Protein AF-A0A093J473-F1 (afdb_monomer_lite)

Foldseek 3Di:
DVVVVVVVVCVVPPPDDQFDQQPPLVVDPDPVLNVLSVCVSVVDDDPPDDDPDDDDDDDDDDDDDDDDDPDDDPPDPVVVVVVSVVVVVVSVVSVVVSVVVRPDPPDDDPVNVVVVCVVCVVVVVVVVVVVVVVVVVVVVVVPPPDDDPVVVVVVVVVVVVVVVVVVVVVVVVVVVVVVVVVVVVVVVVVVVVVVVVVVVVVVVVVVVVVVVVVVDDPVVVVVVVVVVVVVVVVVVVVVVVVVVVVVVVVVVVVVVVVVVVVVVVVVVVVVVVVVVVVVVVVVVVVVVVVVVVVVVVVVVVVVVVVVVVVDDDPVVVVVVVVVVVVVVVVVVVVVVVVVVVVVVVVVVVVVVVVVVVVVVVVVVVVVVD

Radius of gyration: 71.09 Å; chains: 1; bounding box: 114×93×242 Å

Organism: Fulmarus glacialis (NCBI:txid30455)

pLDDT: mean 78.31, std 19.74, range [27.62, 98.0]

Structure (mmCIF, N/CA/C/O backbone):
data_AF-A0A093J473-F1
#
_entry.id   AF-A0A093J473-F1
#
loop_
_atom_site.group_PDB
_atom_site.id
_atom_site.type_symbol
_atom_site.label_atom_id
_atom_site.label_alt_id
_atom_site.label_comp_id
_atom_site.label_asym_id
_atom_site.label_entity_id
_atom_site.label_seq_id
_atom_site.pdbx_PDB_ins_code
_atom_site.Cartn_x
_atom_site.Cartn_y
_atom_site.Cartn_z
_atom_site.occupancy
_atom_site.B_iso_or_equiv
_atom_site.auth_seq_id
_atom_site.auth_comp_id
_atom_site.auth_asym_id
_atom_site.auth_atom_id
_atom_site.pdbx_PDB_model_num
ATOM 1 N N . GLN A 1 1 ? -18.281 -53.102 -55.146 1.00 56.59 1 GLN A N 1
ATOM 2 C CA . GLN A 1 1 ? -18.433 -52.000 -54.167 1.00 56.59 1 GLN A CA 1
ATOM 3 C C . GLN A 1 1 ? -17.101 -51.347 -53.788 1.00 56.59 1 GLN A C 1
ATOM 5 O O . GLN A 1 1 ? -17.055 -50.131 -53.828 1.00 56.59 1 GLN A O 1
ATOM 10 N N . ALA A 1 2 ? -16.020 -52.095 -53.518 1.00 56.00 2 ALA A N 1
ATOM 11 C CA . ALA A 1 2 ? -14.719 -51.530 -53.109 1.00 56.00 2 ALA A CA 1
ATOM 12 C C . ALA A 1 2 ? -14.009 -50.626 -54.150 1.00 56.00 2 ALA A C 1
ATOM 14 O O . ALA A 1 2 ? -13.345 -49.664 -53.778 1.00 56.00 2 ALA A O 1
ATOM 15 N N . LEU A 1 3 ? -14.169 -50.899 -55.451 1.00 60.03 3 LEU A N 1
ATOM 16 C CA . LEU A 1 3 ? -13.574 -50.084 -56.525 1.00 60.03 3 LEU A CA 1
ATOM 17 C C . LEU A 1 3 ? -14.179 -48.673 -56.612 1.00 60.03 3 LEU A C 1
ATOM 19 O O . LEU A 1 3 ? -13.447 -47.711 -56.818 1.00 60.03 3 LEU A O 1
ATOM 23 N N . ASN A 1 4 ? -15.488 -48.541 -56.368 1.00 67.88 4 ASN A N 1
ATOM 24 C CA . ASN A 1 4 ? -16.174 -47.246 -56.399 1.00 67.88 4 ASN A CA 1
ATOM 25 C C . ASN A 1 4 ? -15.780 -46.368 -55.203 1.00 67.88 4 ASN A C 1
ATOM 27 O O . ASN A 1 4 ? -15.683 -45.151 -55.333 1.00 67.88 4 ASN A O 1
ATOM 31 N N . SER A 1 5 ? -15.522 -46.968 -54.039 1.00 69.56 5 SER A N 1
ATOM 32 C CA . SER A 1 5 ? -15.032 -46.238 -52.866 1.00 69.56 5 SER A CA 1
ATOM 33 C C . SER A 1 5 ? -13.596 -45.747 -53.053 1.00 69.56 5 SER A C 1
ATOM 35 O O . SER A 1 5 ? -13.281 -44.642 -52.620 1.00 69.56 5 SER A O 1
ATOM 37 N N . PHE A 1 6 ? -12.740 -46.512 -53.740 1.00 74.06 6 PHE A N 1
ATOM 38 C CA . PHE A 1 6 ? -11.376 -46.080 -54.056 1.00 74.06 6 PHE A CA 1
ATOM 39 C C . PHE A 1 6 ? -11.353 -44.907 -55.042 1.00 74.06 6 PHE A C 1
ATOM 41 O O . PHE A 1 6 ? -10.646 -43.931 -54.808 1.00 74.06 6 PHE A O 1
ATOM 48 N N . THR A 1 7 ? -12.176 -44.943 -56.096 1.00 75.56 7 THR A N 1
ATOM 49 C CA . THR A 1 7 ? -12.282 -43.818 -57.039 1.00 75.56 7 THR A CA 1
ATOM 50 C C . THR A 1 7 ? -12.819 -42.558 -56.365 1.00 75.56 7 THR A C 1
ATOM 52 O O . THR A 1 7 ? -12.281 -41.481 -56.592 1.00 75.56 7 THR A O 1
ATOM 55 N N . VAL A 1 8 ? -13.810 -42.682 -55.474 1.00 76.88 8 VAL A N 1
ATOM 56 C CA . VAL A 1 8 ? -14.350 -41.539 -54.714 1.00 76.88 8 VAL A CA 1
ATOM 57 C C . VAL A 1 8 ? -13.302 -40.964 -53.755 1.00 76.88 8 VAL A C 1
ATOM 59 O O . VAL A 1 8 ? -13.131 -39.751 -53.703 1.00 76.88 8 VAL A O 1
ATOM 62 N N . LEU A 1 9 ? -12.539 -41.806 -53.051 1.00 75.06 9 LEU A N 1
ATOM 63 C CA . LEU A 1 9 ? -11.426 -41.348 -52.210 1.00 75.06 9 LEU A CA 1
ATOM 64 C C . LEU A 1 9 ? -10.328 -40.662 -53.032 1.00 75.06 9 LEU A C 1
ATOM 66 O O . LEU A 1 9 ? -9.806 -39.632 -52.613 1.00 75.06 9 LEU A O 1
ATOM 70 N N . GLN A 1 10 ? -10.006 -41.188 -54.214 1.00 75.00 10 GLN A N 1
ATOM 71 C CA . GLN A 1 10 ? -9.017 -40.586 -55.102 1.00 75.00 10 GLN A CA 1
ATOM 72 C C . GLN A 1 10 ? -9.487 -39.237 -55.656 1.00 75.00 10 GLN A C 1
ATOM 74 O O . GLN A 1 10 ? -8.653 -38.363 -55.858 1.00 75.00 10 GLN A O 1
ATOM 79 N N . GLU A 1 11 ? -10.792 -39.040 -55.875 1.00 76.25 11 GLU A N 1
ATOM 80 C CA . GLU A 1 11 ? -11.364 -37.744 -56.262 1.00 76.25 11 GLU A CA 1
ATOM 81 C C . GLU A 1 11 ? -11.367 -36.724 -55.122 1.00 76.25 11 GLU A C 1
ATOM 83 O O . GLU A 1 11 ? -11.015 -35.565 -55.344 1.00 76.25 11 GLU A O 1
ATOM 88 N N . VAL A 1 12 ? -11.708 -37.160 -53.907 1.00 78.44 12 VAL A N 1
ATOM 89 C CA . VAL A 1 12 ? -11.748 -36.310 -52.707 1.00 78.44 12 VAL A CA 1
ATOM 90 C C . VAL A 1 12 ? -10.342 -35.885 -52.268 1.00 78.44 12 VAL A C 1
ATOM 92 O O . VAL A 1 12 ? -10.154 -34.753 -51.830 1.00 78.44 12 VAL A O 1
ATOM 95 N N . TYR A 1 13 ? -9.342 -36.753 -52.442 1.00 74.19 13 TYR A N 1
ATOM 96 C CA . TYR A 1 13 ? -7.945 -36.501 -52.073 1.00 74.19 13 TYR A CA 1
ATOM 97 C C . TYR A 1 13 ? -7.023 -36.287 -53.284 1.00 74.19 13 TYR A C 1
ATOM 99 O O . TYR A 1 13 ? -5.831 -36.601 -53.216 1.00 74.19 13 TYR A O 1
ATOM 107 N N . LYS A 1 14 ? -7.527 -35.732 -54.400 1.00 76.50 14 LYS A N 1
ATOM 108 C CA . LYS A 1 14 ? -6.647 -35.330 -55.514 1.00 76.50 14 LYS A CA 1
ATOM 109 C C . LYS A 1 14 ? -5.620 -34.314 -54.988 1.00 76.50 14 LYS A C 1
ATOM 111 O O . LYS A 1 14 ? -6.032 -33.285 -54.450 1.00 76.50 14 LYS A O 1
ATOM 116 N N . PRO A 1 15 ? -4.303 -34.544 -55.144 1.00 71.06 15 PRO A N 1
ATOM 117 C CA . PRO A 1 15 ? -3.301 -33.556 -54.770 1.00 71.06 15 PRO A CA 1
ATOM 118 C C . PRO A 1 15 ? -3.506 -32.289 -55.605 1.00 71.06 15 PRO A C 1
ATOM 120 O O . PRO A 1 15 ? -3.224 -32.249 -56.802 1.00 71.06 15 PRO A O 1
ATOM 123 N N . GLN A 1 16 ? -4.042 -31.249 -54.970 1.00 63.03 16 GLN A N 1
ATOM 124 C CA . GLN A 1 16 ? -4.230 -29.943 -55.585 1.00 63.03 16 GLN A CA 1
ATOM 125 C C . GLN A 1 16 ? -2.974 -29.112 -55.359 1.00 63.03 16 GLN A C 1
ATOM 127 O O . GLN A 1 16 ? -2.627 -28.750 -54.232 1.00 63.03 16 GLN A O 1
ATOM 132 N N . ARG A 1 17 ? -2.276 -28.800 -56.450 1.00 68.81 17 ARG A N 1
ATOM 133 C CA . ARG A 1 17 ? -1.141 -27.882 -56.418 1.00 68.81 17 ARG A CA 1
ATOM 134 C C . ARG A 1 17 ? -1.670 -26.479 -56.090 1.00 68.81 17 ARG A C 1
ATOM 136 O O . ARG A 1 17 ? -2.275 -25.844 -56.946 1.00 68.81 17 ARG A O 1
ATOM 143 N N . LYS A 1 18 ? -1.454 -26.014 -54.853 1.00 63.00 18 LYS A N 1
ATOM 144 C CA . LYS A 1 18 ? -1.907 -24.688 -54.381 1.00 63.00 18 LYS A CA 1
ATOM 145 C C . LYS A 1 18 ? -1.273 -23.526 -55.150 1.00 63.00 18 LYS A C 1
ATOM 147 O O . LYS A 1 18 ? -1.907 -22.494 -55.316 1.00 63.00 18 LYS A O 1
ATOM 152 N N . TYR A 1 19 ? -0.045 -23.718 -55.627 1.00 65.06 19 TYR A N 1
ATOM 153 C CA . TYR A 1 19 ? 0.748 -22.694 -56.301 1.00 65.06 19 TYR A CA 1
ATOM 154 C C . TYR A 1 19 ? 1.128 -23.177 -57.691 1.00 65.06 19 TYR A C 1
ATOM 156 O O . TYR A 1 19 ? 1.839 -24.175 -57.841 1.00 65.06 19 TYR A O 1
ATOM 164 N N . LYS A 1 20 ? 0.579 -22.524 -58.712 1.00 66.62 20 LYS A N 1
ATOM 165 C CA . LYS A 1 20 ? 0.850 -22.834 -60.110 1.00 66.62 20 LYS A CA 1
ATOM 166 C C . LYS A 1 20 ? 1.454 -21.600 -60.757 1.00 66.62 20 LYS A C 1
ATOM 168 O O . LYS A 1 20 ? 0.803 -20.558 -60.788 1.00 66.62 20 LYS A O 1
ATOM 173 N N . ARG A 1 21 ? 2.641 -21.764 -61.343 1.00 63.47 21 ARG A N 1
ATOM 174 C CA . ARG A 1 21 ? 3.270 -20.744 -62.179 1.00 63.47 21 ARG A CA 1
ATOM 175 C C . ARG A 1 21 ? 2.278 -20.250 -63.233 1.00 63.47 21 ARG A C 1
ATOM 177 O O . ARG A 1 21 ? 1.651 -21.051 -63.937 1.00 63.47 21 ARG A O 1
ATOM 184 N N . GLN A 1 22 ? 2.109 -18.936 -63.302 1.00 64.31 22 GLN A N 1
ATOM 185 C CA . GLN A 1 22 ? 1.210 -18.299 -64.257 1.00 64.31 22 GLN A CA 1
ATOM 186 C C . GLN A 1 22 ? 1.715 -18.584 -65.682 1.00 64.31 22 GLN A C 1
ATOM 188 O O . GLN A 1 22 ? 2.917 -18.492 -65.947 1.00 64.31 22 GLN A O 1
ATOM 193 N N . LYS A 1 23 ? 0.814 -18.993 -66.588 1.00 60.16 23 LYS A N 1
ATOM 194 C CA . LYS A 1 23 ? 1.166 -19.221 -68.001 1.00 60.16 23 LYS A CA 1
ATOM 195 C C . LYS A 1 23 ? 1.742 -17.914 -68.574 1.00 60.16 23 LYS A C 1
ATOM 197 O O . LYS A 1 23 ? 1.151 -16.866 -68.341 1.00 60.16 23 LYS A O 1
ATOM 202 N N . GLY A 1 24 ? 2.894 -17.980 -69.248 1.00 61.88 24 GLY A N 1
ATOM 203 C CA . GLY A 1 24 ? 3.608 -16.813 -69.803 1.00 61.88 24 GLY A CA 1
ATOM 204 C C . GLY A 1 24 ? 4.824 -16.333 -68.994 1.00 61.88 24 GLY A C 1
ATOM 205 O O . GLY A 1 24 ? 5.670 -15.623 -69.522 1.00 61.88 24 GLY A O 1
ATOM 206 N N . ALA A 1 25 ? 5.013 -16.785 -67.745 1.00 59.69 25 ALA A N 1
ATOM 207 C CA . ALA A 1 25 ? 6.206 -16.429 -66.956 1.00 59.69 25 ALA A CA 1
ATOM 208 C C . ALA A 1 25 ? 7.530 -16.996 -67.526 1.00 59.69 25 ALA A C 1
ATOM 210 O O . ALA A 1 25 ? 8.613 -16.633 -67.067 1.00 59.69 25 ALA A O 1
ATOM 211 N N . GLU A 1 26 ? 7.450 -17.918 -68.490 1.00 62.72 26 GLU A N 1
ATOM 212 C CA . GLU A 1 26 ? 8.587 -18.500 -69.217 1.00 62.72 26 GLU A CA 1
ATOM 213 C C . GLU A 1 26 ? 9.157 -17.561 -70.287 1.00 62.72 26 GLU A C 1
ATOM 215 O O . GLU A 1 26 ? 10.328 -17.693 -70.630 1.00 62.72 26 GLU A O 1
ATOM 220 N N . GLU A 1 27 ? 8.373 -16.585 -70.753 1.00 64.62 27 GLU A N 1
ATOM 221 C CA . GLU A 1 27 ? 8.746 -15.664 -71.836 1.00 64.62 27 GLU A CA 1
ATOM 222 C C . GLU A 1 27 ? 9.449 -14.390 -71.336 1.00 64.62 27 GLU A C 1
ATOM 224 O O . GLU A 1 27 ? 9.952 -13.596 -72.130 1.00 64.62 27 GLU A O 1
ATOM 229 N N . LEU A 1 28 ? 9.530 -14.192 -70.014 1.00 67.94 28 LEU A N 1
ATOM 230 C CA . LEU A 1 28 ? 10.279 -13.083 -69.423 1.00 67.94 28 LEU A CA 1
ATOM 231 C C . LEU A 1 28 ? 11.776 -13.285 -69.696 1.00 67.94 28 LEU A C 1
ATOM 233 O O . LEU A 1 28 ? 12.355 -14.281 -69.270 1.00 67.94 28 LEU A O 1
ATOM 237 N N . LEU A 1 29 ? 12.412 -12.348 -70.403 1.00 66.06 29 LEU A N 1
ATOM 238 C CA . LEU A 1 29 ? 13.841 -12.428 -70.742 1.00 66.06 29 LEU A CA 1
ATOM 239 C C . LEU A 1 29 ? 14.742 -12.033 -69.561 1.00 66.06 29 LEU A C 1
ATOM 241 O O . LEU A 1 29 ? 15.800 -12.628 -69.367 1.00 66.06 29 LEU A O 1
ATOM 245 N N . ASP A 1 30 ? 14.281 -11.080 -68.755 1.00 77.81 30 ASP A N 1
ATOM 246 C CA . ASP A 1 30 ? 15.023 -10.446 -67.666 1.00 77.81 30 ASP A CA 1
ATOM 247 C C . ASP A 1 30 ? 15.006 -11.273 -66.361 1.00 77.81 30 ASP A C 1
ATOM 249 O O . ASP A 1 30 ? 13.967 -11.817 -65.969 1.00 77.81 30 ASP A O 1
ATOM 253 N N . GLU A 1 31 ? 16.156 -11.394 -65.688 1.00 74.06 31 GLU A N 1
ATOM 254 C CA . GLU A 1 31 ? 16.322 -12.245 -64.497 1.00 74.06 31 GLU A CA 1
ATOM 255 C C . GLU A 1 31 ? 15.592 -11.685 -63.273 1.00 74.06 31 GLU A C 1
ATOM 257 O O . GLU A 1 31 ? 14.909 -12.440 -62.576 1.00 74.06 31 GLU A O 1
ATOM 262 N N . GLU A 1 32 ? 15.641 -10.366 -63.061 1.00 73.50 32 GLU A N 1
ATOM 263 C CA . GLU A 1 32 ? 14.905 -9.691 -61.982 1.00 73.50 32 GLU A CA 1
ATOM 264 C C . GLU A 1 32 ? 13.404 -9.973 -62.105 1.00 73.50 32 GLU A C 1
ATOM 266 O O . GLU A 1 32 ? 12.739 -10.407 -61.161 1.00 73.50 32 GLU A O 1
ATOM 271 N N . SER A 1 33 ? 12.877 -9.833 -63.321 1.00 72.75 33 SER A N 1
ATOM 272 C CA . SER A 1 33 ? 11.467 -10.063 -63.634 1.00 72.75 33 SER A CA 1
ATOM 273 C C . SER A 1 33 ? 11.035 -11.519 -63.383 1.00 72.75 33 SER A C 1
ATOM 275 O O . SER A 1 33 ? 9.924 -11.758 -62.901 1.00 72.75 33 SER A O 1
ATOM 277 N N . LYS A 1 34 ? 11.913 -12.508 -63.630 1.00 74.12 34 LYS A N 1
ATOM 278 C CA . LYS A 1 34 ? 11.661 -13.928 -63.300 1.00 74.12 34 LYS A CA 1
ATOM 279 C C . LYS A 1 34 ? 11.600 -14.163 -61.794 1.00 74.12 34 LYS A C 1
ATOM 281 O O . LYS A 1 34 ? 10.733 -14.911 -61.329 1.00 74.12 34 LYS A O 1
ATOM 286 N N . VAL A 1 35 ? 12.504 -13.542 -61.036 1.00 75.25 35 VAL A N 1
ATOM 287 C CA . VAL A 1 35 ? 12.543 -13.653 -59.572 1.00 75.25 35 VAL A CA 1
ATOM 288 C C . VAL A 1 35 ? 11.285 -13.033 -58.968 1.00 75.25 35 VAL A C 1
ATOM 290 O O . VAL A 1 35 ? 10.600 -13.700 -58.192 1.00 75.25 35 VAL A O 1
ATOM 293 N N . HIS A 1 36 ? 10.902 -11.825 -59.388 1.00 70.56 36 HIS A N 1
ATOM 294 C CA . HIS A 1 36 ? 9.681 -11.171 -58.908 1.00 70.56 36 HIS A CA 1
ATOM 295 C C . HIS A 1 36 ? 8.413 -11.955 -59.266 1.00 70.56 36 HIS A C 1
ATOM 297 O O . HIS A 1 36 ? 7.567 -12.157 -58.394 1.00 70.56 36 HIS A O 1
ATOM 303 N N . ALA A 1 37 ? 8.298 -12.475 -60.494 1.00 72.12 37 ALA A N 1
ATOM 304 C CA . ALA A 1 37 ? 7.181 -13.339 -60.891 1.00 72.12 37 ALA A CA 1
ATOM 305 C C . ALA A 1 37 ? 7.082 -14.606 -60.020 1.00 72.12 37 ALA A C 1
ATOM 307 O O . ALA A 1 37 ? 5.987 -15.039 -59.662 1.00 72.12 37 ALA A O 1
ATOM 308 N N . THR A 1 38 ? 8.228 -15.175 -59.637 1.00 74.00 38 THR A N 1
ATOM 309 C CA . THR A 1 38 ? 8.288 -16.353 -58.763 1.00 74.00 38 THR A CA 1
ATOM 310 C C . THR A 1 38 ? 7.935 -15.998 -57.315 1.00 74.00 38 THR A C 1
ATOM 312 O O . THR A 1 38 ? 7.197 -16.730 -56.668 1.00 74.00 38 THR A O 1
ATOM 315 N N . LEU A 1 39 ? 8.393 -14.861 -56.788 1.00 73.25 39 LEU A N 1
ATOM 316 C CA . LEU A 1 39 ? 8.058 -14.407 -55.429 1.00 73.25 39 LEU A CA 1
ATOM 317 C C . LEU A 1 39 ? 6.569 -14.061 -55.274 1.00 73.25 39 LEU A C 1
ATOM 319 O O . LEU A 1 39 ? 5.961 -14.384 -54.246 1.00 73.25 39 LEU A O 1
ATOM 323 N N . LEU A 1 40 ? 5.973 -13.476 -56.318 1.00 69.56 40 LEU A N 1
ATOM 324 C CA . LEU A 1 40 ? 4.537 -13.209 -56.414 1.00 69.56 40 LEU A CA 1
ATOM 325 C C . LEU A 1 40 ? 3.702 -14.502 -56.327 1.00 69.56 40 LEU A C 1
ATOM 327 O O . LEU A 1 40 ? 2.647 -14.487 -55.693 1.00 69.56 40 LEU A O 1
ATOM 331 N N . GLU A 1 41 ? 4.187 -15.629 -56.869 1.00 69.50 41 GLU A N 1
ATOM 332 C CA . GLU A 1 41 ? 3.528 -16.948 -56.773 1.00 69.50 41 GLU A CA 1
ATOM 333 C C . GLU A 1 41 ? 3.384 -17.420 -55.316 1.00 69.50 41 GLU A C 1
ATOM 335 O O . GLU A 1 41 ? 2.352 -17.978 -54.942 1.00 69.50 41 GLU A O 1
ATOM 340 N N . TYR A 1 42 ? 4.380 -17.148 -54.469 1.00 68.62 42 TYR A N 1
ATOM 341 C CA . TYR A 1 42 ? 4.371 -17.534 -53.053 1.00 68.62 42 TYR A CA 1
ATOM 342 C C . TYR A 1 42 ? 3.687 -16.506 -52.139 1.00 68.62 42 TYR A C 1
ATOM 344 O O . TYR A 1 42 ? 3.735 -16.641 -50.915 1.00 68.62 42 TYR A O 1
ATOM 352 N N . GLY A 1 43 ? 3.060 -15.467 -52.703 1.00 59.97 43 GLY A N 1
ATOM 353 C CA . GLY A 1 43 ? 2.392 -14.411 -51.939 1.00 59.97 43 GLY A CA 1
ATOM 354 C C . GLY A 1 43 ? 3.347 -13.507 -51.152 1.00 59.97 43 GLY A C 1
ATOM 355 O O . GLY A 1 43 ? 2.890 -12.719 -50.322 1.00 59.97 43 GLY A O 1
ATOM 356 N N . ARG A 1 44 ? 4.663 -13.587 -51.400 1.00 55.28 44 ARG A N 1
ATOM 357 C CA . ARG A 1 44 ? 5.642 -12.675 -50.801 1.00 55.28 44 ARG A CA 1
ATOM 358 C C . ARG A 1 44 ? 5.736 -11.419 -51.655 1.00 55.28 44 ARG A C 1
ATOM 360 O O . ARG A 1 44 ? 6.423 -11.392 -52.671 1.00 55.28 44 ARG A O 1
ATOM 367 N N . ARG A 1 45 ? 5.050 -10.365 -51.218 1.00 56.88 45 ARG A N 1
ATOM 368 C CA . ARG A 1 45 ? 5.273 -9.006 -51.719 1.00 56.88 45 ARG A CA 1
ATOM 369 C C . ARG A 1 45 ? 6.428 -8.389 -50.940 1.00 56.88 45 ARG A C 1
ATOM 371 O O . ARG A 1 45 ? 6.309 -8.206 -49.731 1.00 56.88 45 ARG A O 1
ATOM 378 N N . TYR A 1 46 ? 7.522 -8.068 -51.618 1.00 49.38 46 TYR A N 1
ATOM 379 C CA . TYR A 1 46 ? 8.487 -7.113 -51.079 1.00 49.38 46 TYR A CA 1
ATOM 380 C C . TYR A 1 46 ? 7.788 -5.737 -51.036 1.00 49.38 46 TYR A C 1
ATOM 382 O O . TYR A 1 46 ? 7.106 -5.386 -51.996 1.00 49.38 46 TYR A O 1
ATOM 390 N N . GLY A 1 47 ? 7.832 -5.030 -49.901 1.00 54.09 47 GLY A N 1
ATOM 391 C CA . GLY A 1 47 ? 7.267 -3.673 -49.744 1.00 54.09 47 GLY A CA 1
ATOM 392 C C . GLY A 1 47 ? 5.851 -3.545 -49.149 1.00 54.09 47 GLY A C 1
ATOM 393 O O . GLY A 1 47 ? 5.516 -2.504 -48.599 1.00 54.09 47 GLY A O 1
ATOM 394 N N . PHE A 1 48 ? 5.023 -4.596 -49.118 1.00 44.94 48 PHE A N 1
ATOM 395 C CA . PHE A 1 48 ? 3.666 -4.522 -48.535 1.00 44.94 48 PHE A CA 1
ATOM 396 C C . PHE A 1 48 ? 3.612 -5.104 -47.111 1.00 44.94 48 PHE A C 1
ATOM 398 O O . PHE A 1 48 ? 3.004 -6.149 -46.878 1.00 44.94 48 PHE A O 1
ATOM 405 N N . SER A 1 49 ? 4.248 -4.440 -46.142 1.00 41.28 49 SER A N 1
ATOM 406 C CA . SER A 1 49 ? 4.075 -4.776 -44.720 1.00 41.28 49 SER A CA 1
ATOM 407 C C . SER A 1 49 ? 4.091 -3.545 -43.812 1.00 41.28 49 SER A C 1
ATOM 409 O O . SER A 1 49 ? 5.015 -3.333 -43.034 1.00 41.28 49 SER A O 1
ATOM 411 N N . ARG A 1 50 ? 2.990 -2.790 -43.822 1.00 39.09 50 ARG A N 1
ATOM 412 C CA . ARG A 1 50 ? 2.399 -2.299 -42.571 1.00 39.09 50 ARG A CA 1
ATOM 413 C C . ARG A 1 50 ? 0.945 -2.738 -42.535 1.00 39.09 50 ARG A C 1
ATOM 415 O O . ARG A 1 50 ? 0.109 -2.289 -43.313 1.00 39.09 50 ARG A O 1
ATOM 422 N N . GLN A 1 51 ? 0.691 -3.710 -41.670 1.00 35.81 51 GLN A N 1
ATOM 423 C CA . GLN A 1 51 ? -0.634 -4.195 -41.337 1.00 35.81 51 GLN A CA 1
ATOM 424 C C . GLN A 1 51 ? -1.483 -3.038 -40.806 1.00 35.81 51 GLN A C 1
ATOM 426 O O . GLN A 1 51 ? -1.100 -2.344 -39.868 1.00 35.81 51 GLN A O 1
ATOM 431 N N . ALA A 1 52 ? -2.659 -2.872 -41.403 1.00 38.88 52 ALA A N 1
ATOM 432 C CA . ALA A 1 52 ? -3.767 -2.172 -40.787 1.00 38.88 52 ALA A CA 1
ATOM 433 C C . ALA A 1 52 ? -4.208 -2.962 -39.541 1.00 38.88 52 ALA A C 1
ATOM 435 O O . ALA A 1 52 ? -4.774 -4.049 -39.654 1.00 38.88 52 ALA A O 1
ATOM 436 N N . GLY A 1 53 ? -3.927 -2.413 -38.361 1.00 28.12 53 GLY A N 1
ATOM 437 C CA . GLY A 1 53 ? -4.354 -2.916 -37.059 1.00 28.12 53 GLY A CA 1
ATOM 438 C C . GLY A 1 53 ? -4.442 -1.751 -36.072 1.00 28.12 53 GLY A C 1
ATOM 439 O O . GLY A 1 53 ? -3.469 -1.039 -35.867 1.00 28.12 53 GLY A O 1
ATOM 440 N N . LYS A 1 54 ? -5.648 -1.527 -35.544 1.00 31.28 54 LYS A N 1
ATOM 441 C CA . LYS A 1 54 ? -6.062 -0.479 -34.593 1.00 31.28 54 LYS A CA 1
ATOM 442 C C . LYS A 1 54 ? -5.184 -0.431 -33.331 1.00 31.28 54 LYS A C 1
ATOM 444 O O . LYS A 1 54 ? -4.983 -1.500 -32.775 1.00 31.28 54 LYS A O 1
ATOM 449 N N . THR A 1 55 ? -4.822 0.768 -32.845 1.00 27.62 55 THR A N 1
ATOM 450 C CA . THR A 1 55 ? -5.276 1.367 -31.558 1.00 27.62 55 THR A CA 1
ATOM 451 C C . THR A 1 55 ? -4.688 2.771 -31.347 1.00 27.62 55 THR A C 1
ATOM 453 O O . THR A 1 55 ? -3.498 2.968 -31.534 1.00 27.62 55 THR A O 1
ATOM 456 N N . GLU A 1 56 ? -5.589 3.698 -31.012 1.00 28.14 56 GLU A N 1
ATOM 457 C CA . GLU A 1 56 ? -5.570 4.744 -29.970 1.00 28.14 56 GLU A CA 1
ATOM 458 C C . GLU A 1 56 ? -4.326 5.588 -29.612 1.00 28.14 56 GLU A C 1
ATOM 460 O O . GLU A 1 56 ? -3.169 5.250 -29.812 1.00 28.14 56 GLU A O 1
ATOM 465 N N . GLN A 1 57 ? -4.677 6.768 -29.096 1.00 29.66 57 GLN A N 1
ATOM 466 C CA . GLN A 1 57 ? -3.899 7.948 -28.729 1.00 29.66 57 GLN A CA 1
ATOM 467 C C . GLN A 1 57 ? -2.759 7.672 -27.735 1.00 29.66 57 GLN A C 1
ATOM 469 O O . GLN A 1 57 ? -2.925 6.856 -26.836 1.00 29.66 57 GLN A O 1
ATOM 474 N N . ALA A 1 58 ? -1.672 8.449 -27.820 1.00 27.86 58 ALA A N 1
ATOM 475 C CA . ALA A 1 58 ? -1.268 9.420 -26.788 1.00 27.86 58 ALA A CA 1
ATOM 476 C C . ALA A 1 58 ? 0.226 9.796 -26.879 1.00 27.86 58 ALA A C 1
ATOM 478 O O . ALA A 1 58 ? 1.111 8.951 -26.835 1.00 27.86 58 ALA A O 1
ATOM 479 N N . GLU A 1 59 ? 0.426 11.111 -26.943 1.00 28.52 59 GLU A N 1
ATOM 480 C CA . GLU A 1 59 ? 1.383 11.914 -26.176 1.00 28.52 59 GLU A CA 1
ATOM 481 C C . GLU A 1 59 ? 2.906 11.845 -26.389 1.00 28.52 59 GLU A C 1
ATOM 483 O O . GLU A 1 59 ? 3.585 10.821 -26.379 1.00 28.52 59 GLU A O 1
ATOM 488 N N . ASP A 1 60 ? 3.418 13.073 -26.495 1.00 36.69 60 ASP A N 1
ATOM 489 C CA . ASP A 1 60 ? 4.795 13.520 -26.413 1.00 36.69 60 ASP A CA 1
ATOM 490 C C . ASP A 1 60 ? 5.608 12.862 -25.294 1.00 36.69 60 ASP A C 1
ATOM 492 O O . ASP A 1 60 ? 5.224 12.876 -24.126 1.00 36.69 60 ASP A O 1
ATOM 496 N N . LYS A 1 61 ? 6.848 12.487 -25.621 1.00 34.09 61 LYS A N 1
ATOM 497 C CA . LYS A 1 61 ? 7.981 12.612 -24.696 1.00 34.09 61 LYS A CA 1
ATOM 498 C C . LYS A 1 61 ? 9.274 12.838 -25.473 1.00 34.09 61 LYS A C 1
ATOM 500 O O . LYS A 1 61 ? 9.919 11.920 -25.970 1.00 34.09 61 LYS A O 1
ATOM 505 N N . LYS A 1 62 ? 9.668 14.114 -25.531 1.00 39.03 62 LYS A N 1
ATOM 506 C CA . LYS A 1 62 ? 11.057 14.530 -25.732 1.00 39.03 62 LYS A CA 1
ATOM 507 C C . LYS A 1 62 ? 11.912 13.916 -24.624 1.00 39.03 62 LYS A C 1
ATOM 509 O O . LYS A 1 62 ? 11.737 14.262 -23.459 1.00 39.03 62 LYS A O 1
ATOM 514 N N . ILE A 1 63 ? 12.884 13.092 -24.999 1.00 29.84 63 ILE A N 1
ATOM 515 C CA . ILE A 1 63 ? 14.051 12.801 -24.168 1.00 29.84 63 ILE A CA 1
ATOM 516 C C . ILE A 1 63 ? 15.280 13.179 -24.986 1.00 29.84 63 ILE A C 1
ATOM 518 O O . ILE A 1 63 ? 15.548 12.631 -26.052 1.00 29.84 63 ILE A O 1
ATOM 522 N N . ALA A 1 64 ? 15.978 14.191 -24.482 1.00 35.16 64 ALA A N 1
ATOM 523 C CA . ALA A 1 64 ? 17.274 14.627 -24.960 1.00 35.16 64 ALA A CA 1
ATOM 524 C C . ALA A 1 64 ? 18.357 13.634 -24.508 1.00 35.16 64 ALA A C 1
ATOM 526 O O . ALA A 1 64 ? 18.381 13.216 -23.352 1.00 35.16 64 ALA A O 1
ATOM 527 N N . LEU A 1 65 ? 19.268 13.312 -25.421 1.00 32.50 65 LEU A N 1
ATOM 528 C CA . LEU A 1 65 ? 20.533 12.609 -25.192 1.00 32.50 65 LEU A CA 1
ATOM 529 C C . LEU A 1 65 ? 21.663 13.432 -25.864 1.00 32.50 65 LEU A C 1
ATOM 531 O O . LEU A 1 65 ? 21.370 14.328 -26.660 1.00 32.50 65 LEU A O 1
ATOM 535 N N . PRO A 1 66 ? 22.932 13.241 -25.460 1.00 33.19 66 PRO A N 1
ATOM 536 C CA . PRO A 1 66 ? 23.921 14.292 -25.221 1.00 33.19 66 PRO A CA 1
ATOM 537 C C . PRO A 1 66 ? 24.708 14.683 -26.484 1.00 33.19 66 PRO A C 1
ATOM 539 O O . PRO A 1 66 ? 24.650 13.986 -27.496 1.00 33.19 66 PRO A O 1
ATOM 542 N N . PRO A 1 67 ? 25.487 15.781 -26.441 1.00 39.06 67 PRO A N 1
ATOM 543 C CA . PRO A 1 67 ? 26.226 16.266 -27.594 1.00 39.06 67 PRO A CA 1
ATOM 544 C C . PRO A 1 67 ? 27.525 15.470 -27.759 1.00 39.06 67 PRO A C 1
ATOM 546 O O . PRO A 1 67 ? 28.485 15.653 -27.015 1.00 39.06 67 PRO A O 1
ATOM 549 N N . GLY A 1 68 ? 27.570 14.596 -28.757 1.00 36.91 68 GLY A N 1
ATOM 550 C CA . GLY A 1 68 ? 28.801 13.927 -29.160 1.00 36.91 68 GLY A CA 1
ATOM 551 C C . GLY A 1 68 ? 28.568 13.075 -30.395 1.00 36.91 68 GLY A C 1
ATOM 552 O O . GLY A 1 68 ? 27.843 12.097 -30.313 1.00 36.91 68 GLY A O 1
ATOM 553 N N . LEU A 1 69 ? 29.211 13.457 -31.505 1.00 31.36 69 LEU A N 1
ATOM 554 C CA . LEU A 1 69 ? 29.186 12.819 -32.834 1.00 31.36 69 LEU A CA 1
ATOM 555 C C . LEU A 1 69 ? 27.984 13.172 -33.727 1.00 31.36 69 LEU A C 1
ATOM 557 O O . LEU A 1 69 ? 27.246 12.318 -34.200 1.00 31.36 69 LEU A O 1
ATOM 561 N N . ALA A 1 70 ? 27.859 14.462 -34.045 1.00 35.03 70 ALA A N 1
ATOM 562 C CA . ALA A 1 70 ? 27.174 14.918 -35.251 1.00 35.03 70 ALA A CA 1
ATOM 563 C C . ALA A 1 70 ? 28.216 15.215 -36.343 1.00 35.03 70 ALA A C 1
ATOM 565 O O . ALA A 1 70 ? 28.643 16.355 -36.502 1.00 35.03 70 ALA A O 1
ATOM 566 N N . ALA A 1 71 ? 28.652 14.187 -37.070 1.00 37.50 71 ALA A N 1
ATOM 567 C CA . ALA A 1 71 ? 29.287 14.337 -38.378 1.00 37.50 71 ALA A CA 1
ATOM 568 C C . ALA A 1 71 ? 29.248 12.999 -39.128 1.00 37.50 71 ALA A C 1
ATOM 570 O O . ALA A 1 71 ? 29.681 11.987 -38.592 1.00 37.50 71 ALA A O 1
ATOM 571 N N . ALA A 1 72 ? 28.796 13.065 -40.382 1.00 33.59 72 ALA A N 1
ATOM 572 C CA . ALA A 1 72 ? 28.712 12.007 -41.393 1.00 33.59 72 ALA A CA 1
ATOM 573 C C . ALA A 1 72 ? 27.474 11.091 -41.324 1.00 33.59 72 ALA A C 1
ATOM 575 O O . ALA A 1 72 ? 27.345 10.243 -40.451 1.00 33.59 72 ALA A O 1
ATOM 576 N N . GLY A 1 73 ? 26.589 11.251 -42.319 1.00 32.56 73 GLY A N 1
ATOM 577 C CA . GLY A 1 73 ? 25.559 10.260 -42.647 1.00 32.56 73 GLY A CA 1
ATOM 578 C C . GLY A 1 73 ? 24.110 10.752 -42.678 1.00 32.56 73 GLY A C 1
ATOM 579 O O . GLY A 1 73 ? 23.232 10.027 -42.232 1.00 32.56 73 GLY A O 1
ATOM 580 N N . LYS A 1 74 ? 23.820 11.952 -43.201 1.00 31.00 74 LYS A N 1
ATOM 581 C CA . LYS A 1 74 ? 2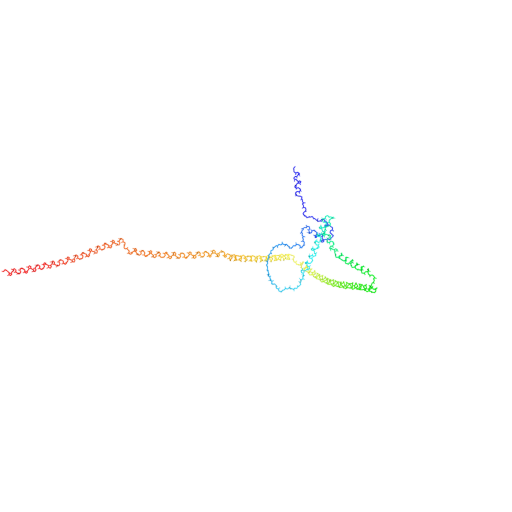2.467 12.241 -43.707 1.00 31.00 74 LYS A CA 1
ATOM 582 C C . LYS A 1 74 ? 22.336 11.611 -45.097 1.00 31.00 74 LYS A C 1
ATOM 584 O O . LYS A 1 74 ? 22.691 12.252 -46.080 1.00 31.00 74 LYS A O 1
ATOM 589 N N . ALA A 1 75 ? 21.882 10.365 -45.167 1.00 33.91 75 ALA A N 1
ATOM 590 C CA . ALA A 1 75 ? 21.114 9.926 -46.325 1.00 33.91 75 ALA A CA 1
ATOM 591 C C . ALA A 1 75 ? 19.686 10.429 -46.088 1.00 33.91 75 ALA A C 1
ATOM 593 O O . ALA A 1 75 ? 19.107 10.177 -45.029 1.00 33.91 75 ALA A O 1
ATOM 594 N N . GLU A 1 76 ? 19.178 11.255 -46.997 1.00 31.28 76 GLU A N 1
ATOM 595 C CA . GLU A 1 76 ? 17.807 11.736 -46.920 1.00 31.28 76 GLU A CA 1
ATOM 596 C C . GLU A 1 76 ? 16.830 10.555 -47.030 1.00 31.28 76 GLU A C 1
ATOM 598 O O . GLU A 1 76 ? 17.018 9.696 -47.886 1.00 31.28 76 GLU A O 1
ATOM 603 N N . PRO A 1 77 ? 15.762 10.507 -46.217 1.00 41.53 77 PRO A N 1
ATOM 604 C CA . PRO A 1 77 ? 14.731 9.474 -46.328 1.00 41.53 77 PRO A CA 1
ATOM 605 C C . PRO A 1 77 ? 13.864 9.618 -47.594 1.00 41.53 77 PRO A C 1
ATOM 607 O O . PRO A 1 77 ? 12.996 8.788 -47.825 1.00 41.53 77 PRO A O 1
ATOM 610 N N . CYS A 1 78 ? 14.075 10.660 -48.408 1.00 40.44 78 CYS A N 1
ATOM 611 C CA . CYS A 1 78 ? 13.234 10.957 -49.568 1.00 40.44 78 CYS A CA 1
ATOM 612 C C . CYS A 1 78 ? 13.585 10.108 -50.803 1.00 40.44 78 CYS A C 1
ATOM 614 O O . CYS A 1 78 ? 12.690 9.749 -51.560 1.00 40.44 78 CYS A O 1
ATOM 616 N N . ASP A 1 79 ? 14.857 9.734 -50.986 1.00 53.00 79 ASP A N 1
ATOM 617 C CA . ASP A 1 79 ? 15.275 8.969 -52.169 1.00 53.00 79 ASP A CA 1
ATOM 618 C C . ASP A 1 79 ? 14.813 7.503 -52.104 1.00 53.00 79 ASP A C 1
ATOM 620 O O . ASP A 1 79 ? 14.483 6.912 -53.131 1.00 53.00 79 ASP A O 1
ATOM 624 N N . GLU A 1 80 ? 14.749 6.901 -50.909 1.00 49.94 80 GLU A N 1
ATOM 625 C CA . GLU A 1 80 ? 14.288 5.513 -50.769 1.00 49.94 80 GLU A CA 1
ATOM 626 C C . GLU A 1 80 ? 12.779 5.370 -50.982 1.00 49.94 80 GLU A C 1
ATOM 628 O O . GLU A 1 80 ? 12.360 4.399 -51.607 1.00 49.94 80 GLU A O 1
ATOM 633 N N . ASP A 1 81 ? 11.971 6.334 -50.535 1.00 56.38 81 ASP A N 1
ATOM 634 C CA . ASP A 1 81 ? 10.516 6.303 -50.724 1.00 56.38 81 ASP A CA 1
ATOM 635 C C . ASP A 1 81 ? 10.134 6.478 -52.209 1.00 56.38 81 ASP A C 1
ATOM 637 O O . ASP A 1 81 ? 9.247 5.780 -52.711 1.00 56.38 81 ASP A O 1
ATOM 641 N N . ASP A 1 82 ? 10.844 7.339 -52.947 1.00 61.25 82 ASP A N 1
ATOM 642 C CA . ASP A 1 82 ? 10.634 7.531 -54.388 1.00 61.25 82 ASP A CA 1
ATOM 643 C C . ASP A 1 82 ? 11.110 6.318 -55.210 1.00 61.25 82 ASP A C 1
ATOM 645 O O . ASP A 1 82 ? 10.438 5.899 -56.163 1.00 61.25 82 ASP A O 1
ATOM 649 N N . LEU A 1 83 ? 12.232 5.699 -54.821 1.00 62.06 83 LEU A N 1
ATOM 650 C CA . LEU A 1 83 ? 12.715 4.451 -55.424 1.00 62.06 83 LEU A CA 1
ATOM 651 C C . LEU A 1 83 ? 11.760 3.283 -55.146 1.00 62.06 83 LEU A C 1
ATOM 653 O O . LEU A 1 83 ? 11.450 2.519 -56.063 1.00 62.06 83 LEU A O 1
ATOM 657 N N . GLN A 1 84 ? 11.225 3.184 -53.927 1.00 60.72 84 GLN A N 1
ATOM 658 C CA . GLN A 1 84 ? 10.215 2.188 -53.561 1.00 60.72 84 GLN A CA 1
ATOM 659 C C . GLN A 1 84 ? 8.908 2.404 -54.330 1.00 60.72 84 GLN A C 1
ATOM 661 O O . GLN A 1 84 ? 8.324 1.441 -54.827 1.00 60.72 84 GLN A O 1
ATOM 666 N N . ALA A 1 85 ? 8.461 3.651 -54.510 1.00 70.00 85 ALA A N 1
ATOM 667 C CA . ALA A 1 85 ? 7.274 3.961 -55.303 1.00 70.00 85 ALA A CA 1
ATOM 668 C C . ALA A 1 85 ? 7.455 3.594 -56.787 1.00 70.00 85 ALA A C 1
ATOM 670 O O . ALA A 1 85 ? 6.544 3.035 -57.408 1.00 70.00 85 ALA A O 1
ATOM 671 N N . ALA A 1 86 ? 8.634 3.855 -57.359 1.00 70.44 86 ALA A N 1
ATOM 672 C CA . ALA A 1 86 ? 8.962 3.463 -58.727 1.00 70.44 86 ALA A CA 1
ATOM 673 C C . ALA A 1 86 ? 9.016 1.933 -58.893 1.00 70.44 86 ALA A C 1
ATOM 675 O O . ALA A 1 86 ? 8.490 1.391 -59.873 1.00 70.44 86 ALA A O 1
ATOM 676 N N . GLU A 1 87 ? 9.591 1.221 -57.922 1.00 64.19 87 GLU A N 1
ATOM 677 C CA . GLU A 1 87 ? 9.655 -0.241 -57.916 1.00 64.19 87 GLU A CA 1
ATOM 678 C C . GLU A 1 87 ? 8.261 -0.865 -57.731 1.00 64.19 87 GLU A C 1
ATOM 680 O O . GLU A 1 87 ? 7.887 -1.792 -58.454 1.00 64.19 87 GLU A O 1
ATOM 685 N N . GLU A 1 88 ? 7.418 -0.285 -56.872 1.00 68.75 88 GLU A N 1
ATOM 686 C CA . GLU A 1 88 ? 6.012 -0.665 -56.741 1.00 68.75 88 GLU A CA 1
ATOM 687 C C . GLU A 1 88 ? 5.228 -0.473 -58.043 1.00 68.75 88 GLU A C 1
ATOM 689 O O . GLU A 1 88 ? 4.397 -1.316 -58.395 1.00 68.75 88 GLU A O 1
ATOM 694 N N . LEU A 1 89 ? 5.458 0.627 -58.766 1.00 69.62 89 LEU A N 1
ATOM 695 C CA . LEU A 1 89 ? 4.829 0.875 -60.064 1.00 69.62 89 LEU A CA 1
ATOM 696 C C . LEU A 1 89 ? 5.301 -0.140 -61.113 1.00 69.62 89 LEU A C 1
ATOM 698 O O . LEU A 1 89 ? 4.475 -0.649 -61.880 1.00 69.62 89 LEU A O 1
ATOM 702 N N . ARG A 1 90 ? 6.589 -0.506 -61.113 1.00 74.12 90 ARG A N 1
ATOM 703 C CA . ARG A 1 90 ? 7.145 -1.560 -61.981 1.00 74.12 90 ARG A CA 1
ATOM 704 C C . ARG A 1 90 ? 6.495 -2.915 -61.679 1.00 74.12 90 ARG A C 1
ATOM 706 O O . ARG A 1 90 ? 6.032 -3.584 -62.604 1.00 74.1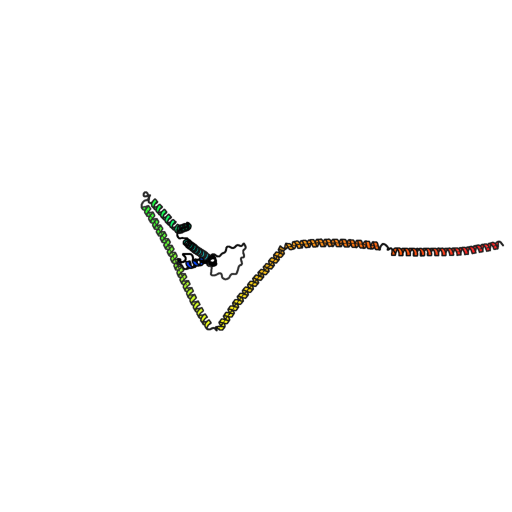2 90 ARG A O 1
ATOM 713 N N . ILE A 1 91 ? 6.357 -3.278 -60.401 1.00 67.19 91 ILE A N 1
ATOM 714 C CA . ILE A 1 91 ? 5.705 -4.524 -59.960 1.00 67.19 91 ILE A CA 1
ATOM 715 C C . ILE A 1 91 ? 4.207 -4.522 -60.311 1.00 67.19 91 ILE A C 1
ATOM 717 O O . ILE A 1 91 ? 3.704 -5.513 -60.842 1.00 67.19 91 ILE A O 1
ATOM 721 N N . LYS A 1 92 ? 3.484 -3.412 -60.096 1.00 70.31 92 LYS A N 1
ATOM 722 C CA . LYS A 1 92 ? 2.062 -3.263 -60.482 1.00 70.31 92 LYS A CA 1
ATOM 723 C C . LYS A 1 92 ? 1.862 -3.394 -61.995 1.00 70.31 92 LYS A C 1
ATOM 725 O O . LYS A 1 92 ? 0.902 -4.031 -62.437 1.00 70.31 92 LYS A O 1
ATOM 730 N N . THR A 1 93 ? 2.776 -2.841 -62.788 1.00 73.44 93 THR A N 1
ATOM 731 C CA . THR A 1 93 ? 2.747 -2.940 -64.255 1.00 73.44 93 THR A CA 1
ATOM 732 C C . THR A 1 93 ? 2.994 -4.377 -64.711 1.00 73.44 93 THR A C 1
ATOM 734 O O . THR A 1 93 ? 2.241 -4.890 -65.539 1.00 73.44 93 THR A O 1
ATOM 737 N N . LEU A 1 94 ? 3.966 -5.069 -64.105 1.00 71.56 94 LEU A N 1
ATOM 738 C CA . LEU A 1 94 ? 4.245 -6.480 -64.381 1.00 71.56 94 LEU A CA 1
ATOM 739 C C . LEU A 1 94 ? 3.052 -7.378 -64.012 1.00 71.56 94 LEU A C 1
ATOM 741 O O . LEU A 1 94 ? 2.637 -8.206 -64.819 1.00 71.56 94 LEU A O 1
ATOM 745 N N . MET A 1 95 ? 2.437 -7.169 -62.843 1.00 64.62 95 MET A N 1
ATOM 746 C CA . MET A 1 95 ? 1.232 -7.900 -62.427 1.00 64.62 95 MET A CA 1
ATOM 747 C C . MET A 1 95 ? 0.063 -7.697 -63.395 1.00 64.62 95 MET A C 1
ATOM 749 O O . MET A 1 95 ? -0.657 -8.645 -63.702 1.00 64.62 95 MET A O 1
ATOM 753 N N . THR A 1 96 ? -0.118 -6.475 -63.895 1.00 68.88 96 THR A N 1
ATOM 754 C CA . THR A 1 96 ? -1.207 -6.148 -64.824 1.00 68.88 96 THR A CA 1
ATOM 755 C C . THR A 1 96 ? -0.949 -6.736 -66.214 1.00 68.88 96 THR A C 1
ATOM 757 O O . THR A 1 96 ? -1.865 -7.300 -66.812 1.00 68.88 96 THR A O 1
ATOM 760 N N . GLY A 1 97 ? 0.299 -6.702 -66.697 1.00 66.50 97 GLY A N 1
ATOM 761 C CA . GLY A 1 97 ? 0.704 -7.356 -67.946 1.00 66.50 97 GLY A CA 1
ATOM 762 C C . GLY A 1 97 ? 0.544 -8.880 -67.892 1.00 66.50 97 GLY A C 1
ATOM 763 O O . GLY A 1 97 ? -0.017 -9.479 -68.807 1.00 66.50 97 GLY A O 1
ATOM 764 N N . MET A 1 98 ? 0.936 -9.508 -66.780 1.00 62.81 98 MET A N 1
ATOM 765 C CA . MET A 1 98 ? 0.770 -10.953 -66.574 1.00 62.81 98 MET A CA 1
ATOM 766 C C . MET A 1 98 ? -0.700 -11.364 -66.373 1.00 62.81 98 MET A C 1
ATOM 768 O O . MET A 1 98 ? -1.094 -12.460 -66.772 1.00 62.81 98 MET A O 1
ATOM 772 N N . ALA A 1 99 ? -1.534 -10.498 -65.786 1.00 62.41 99 ALA A N 1
ATOM 773 C CA . ALA A 1 99 ? -2.977 -10.721 -65.675 1.00 62.41 99 ALA A CA 1
ATOM 774 C C . ALA A 1 99 ? -3.686 -10.613 -67.035 1.00 62.41 99 ALA A C 1
ATOM 776 O O . ALA A 1 99 ? -4.558 -11.430 -67.325 1.00 62.41 99 ALA A O 1
ATOM 777 N N . ALA A 1 100 ? -3.276 -9.664 -67.883 1.00 59.09 100 ALA A N 1
ATOM 778 C CA . ALA A 1 100 ? -3.826 -9.489 -69.226 1.00 59.09 100 ALA A CA 1
ATOM 779 C C . ALA A 1 100 ? -3.513 -10.672 -70.163 1.00 59.09 100 ALA A C 1
ATOM 781 O O . ALA A 1 100 ? -4.353 -11.013 -70.989 1.00 59.09 100 ALA A O 1
ATOM 782 N N . MET A 1 101 ? -2.360 -11.337 -70.001 1.00 56.09 101 MET A N 1
ATOM 783 C CA . MET A 1 101 ? -2.002 -12.538 -70.779 1.00 56.09 101 MET A CA 1
ATOM 784 C C . MET A 1 101 ? -2.620 -13.845 -70.249 1.00 56.09 101 MET A C 1
ATOM 786 O O . MET A 1 101 ? -2.637 -14.855 -70.948 1.00 56.09 101 MET A O 1
ATOM 790 N N . ALA A 1 102 ? -3.131 -13.856 -69.012 1.00 53.84 102 ALA A N 1
ATOM 791 C CA . ALA A 1 102 ? -3.749 -15.040 -68.407 1.00 53.84 102 ALA A CA 1
ATOM 792 C C . ALA A 1 102 ? -5.234 -15.214 -68.777 1.00 53.84 102 ALA A C 1
ATOM 794 O O . ALA A 1 102 ? -5.775 -16.315 -68.646 1.00 53.84 102 ALA A O 1
ATOM 795 N N . THR A 1 103 ? -5.897 -14.150 -69.233 1.00 51.06 103 THR A N 1
ATOM 796 C CA . THR A 1 103 ? -7.248 -14.205 -69.800 1.00 51.06 103 THR A CA 1
ATOM 797 C C . THR A 1 103 ? -7.152 -14.315 -71.314 1.00 51.06 103 THR A C 1
ATOM 799 O O . THR A 1 103 ? -6.463 -13.515 -71.928 1.00 51.06 103 THR A O 1
ATOM 802 N N . GLU A 1 104 ? -7.824 -15.311 -71.889 1.00 48.69 104 GLU A N 1
ATOM 803 C CA . GLU A 1 104 ? -7.786 -15.679 -73.310 1.00 48.69 104 GLU A CA 1
ATOM 804 C C . GLU A 1 104 ? -7.650 -14.503 -74.299 1.00 48.69 104 GLU A C 1
ATOM 806 O O . GLU A 1 104 ? -8.319 -13.477 -74.157 1.00 48.69 104 GLU A O 1
ATOM 811 N N . GLU A 1 105 ? -6.819 -14.713 -75.328 1.00 52.84 105 GLU A N 1
ATOM 812 C CA . GLU A 1 105 ? -6.322 -13.785 -76.367 1.00 52.84 105 GLU A CA 1
ATOM 813 C C . GLU A 1 105 ? -7.390 -13.107 -77.269 1.00 52.84 105 GLU A C 1
ATOM 815 O O . GLU A 1 105 ? -7.141 -12.821 -78.437 1.00 52.84 105 GLU A O 1
ATOM 820 N N . GLY A 1 106 ? -8.599 -12.827 -76.779 1.00 56.25 106 GLY A N 1
ATOM 821 C CA . GLY A 1 106 ? -9.716 -12.374 -77.619 1.00 56.25 106 GLY A CA 1
ATOM 822 C C . GLY A 1 106 ? -10.614 -11.273 -77.057 1.00 56.25 106 GLY A C 1
ATOM 823 O O . GLY A 1 106 ? -11.525 -10.839 -77.760 1.00 56.25 106 GLY A O 1
ATOM 824 N N . LYS A 1 107 ? -10.411 -10.787 -75.825 1.00 57.22 107 LYS A N 1
ATOM 825 C CA . LYS A 1 107 ? -11.240 -9.705 -75.256 1.00 57.22 107 LYS A CA 1
ATOM 826 C C . LYS A 1 107 ? -10.391 -8.547 -74.741 1.00 57.22 107 LYS A C 1
ATOM 828 O O . LYS A 1 107 ? -9.995 -8.517 -73.581 1.00 57.22 107 LYS A O 1
ATOM 833 N N . LEU A 1 108 ? -10.185 -7.549 -75.602 1.00 55.22 108 LEU A N 1
ATOM 834 C CA . LEU A 1 108 ? -9.697 -6.231 -75.196 1.00 55.22 108 LEU A CA 1
ATOM 835 C C . LEU A 1 108 ? -10.711 -5.615 -74.219 1.00 55.22 108 LEU A C 1
ATOM 837 O O . LEU A 1 108 ? -11.829 -5.272 -74.605 1.00 55.22 108 LEU A O 1
ATOM 841 N N . THR A 1 109 ? -10.350 -5.503 -72.941 1.00 62.09 109 THR A N 1
ATOM 842 C CA . THR A 1 109 ? -11.173 -4.772 -71.971 1.00 62.09 109 THR A CA 1
ATOM 843 C C . THR A 1 109 ? -10.982 -3.269 -72.175 1.00 62.09 109 THR A C 1
ATOM 845 O O . THR A 1 109 ? -9.893 -2.808 -72.516 1.00 62.09 109 THR A O 1
ATOM 848 N N . ALA A 1 110 ? -12.040 -2.478 -71.958 1.00 60.41 110 ALA A N 1
ATOM 849 C CA . ALA A 1 110 ? -12.008 -1.018 -72.119 1.00 60.41 110 ALA A CA 1
ATOM 850 C C . ALA A 1 110 ? -10.889 -0.341 -71.296 1.00 60.41 110 ALA A C 1
ATOM 852 O O . ALA A 1 110 ? -10.389 0.712 -71.679 1.00 60.41 110 ALA A O 1
ATOM 853 N N . SER A 1 111 ? -10.446 -0.985 -70.210 1.00 64.75 111 SER A N 1
ATOM 854 C CA . SER A 1 111 ? -9.304 -0.558 -69.396 1.00 64.75 111 SER A CA 1
ATOM 855 C C . SER A 1 111 ? -7.966 -0.669 -70.137 1.00 64.75 111 SER A C 1
ATOM 857 O O . SER A 1 111 ? -7.153 0.246 -70.049 1.00 64.75 111 SER A O 1
ATOM 859 N N . THR A 1 112 ? -7.733 -1.744 -70.900 1.00 62.94 112 THR A N 1
ATOM 860 C CA . THR A 1 112 ? -6.490 -1.940 -71.670 1.00 62.94 112 THR A CA 1
ATOM 861 C C . THR A 1 112 ? -6.408 -0.957 -72.835 1.00 62.94 112 THR A C 1
ATOM 863 O O . THR A 1 112 ? -5.362 -0.358 -73.069 1.00 62.94 112 THR A O 1
ATOM 866 N N . VAL A 1 113 ? -7.533 -0.722 -73.520 1.00 65.44 113 VAL A N 1
ATOM 867 C CA . VAL A 1 113 ? -7.623 0.304 -74.573 1.00 65.44 113 VAL A CA 1
ATOM 868 C C . VAL A 1 113 ? -7.436 1.702 -73.974 1.00 65.44 113 VAL A C 1
ATOM 870 O O . VAL A 1 113 ? -6.700 2.503 -74.538 1.00 65.44 113 VAL A O 1
ATOM 873 N N . GLY A 1 114 ? -8.005 1.980 -72.795 1.00 72.75 114 GLY A N 1
ATOM 874 C CA . GLY A 1 114 ? -7.804 3.243 -72.076 1.00 72.75 114 GLY A CA 1
ATOM 875 C C . GLY A 1 114 ? -6.351 3.500 -71.661 1.00 72.75 114 GLY A C 1
ATOM 876 O O . GLY A 1 114 ? -5.897 4.637 -71.727 1.00 72.75 114 GLY A O 1
ATOM 877 N N . GLN A 1 115 ? -5.593 2.461 -71.295 1.00 64.88 115 GLN A N 1
ATOM 878 C CA . GLN A 1 115 ? -4.168 2.583 -70.959 1.00 64.88 115 GLN A CA 1
ATOM 879 C C . GLN A 1 115 ? -3.261 2.712 -72.183 1.00 64.88 115 GLN A C 1
ATOM 881 O O . GLN A 1 115 ? -2.323 3.500 -72.133 1.00 64.88 115 GLN A O 1
ATOM 886 N N . ILE A 1 116 ? -3.541 2.014 -73.289 1.00 66.19 116 ILE A N 1
ATOM 887 C CA . ILE A 1 116 ? -2.791 2.196 -74.545 1.00 66.19 116 ILE A CA 1
ATOM 888 C C . ILE A 1 116 ? -3.028 3.608 -75.089 1.00 66.19 116 ILE A C 1
ATOM 890 O O . ILE A 1 116 ? -2.075 4.320 -75.393 1.00 66.19 116 ILE A O 1
ATOM 894 N N . VAL A 1 117 ? -4.289 4.053 -75.112 1.00 68.12 117 VAL A N 1
ATOM 895 C CA . VAL A 1 117 ? -4.642 5.430 -75.479 1.00 68.12 117 VAL A CA 1
ATOM 896 C C . VAL A 1 117 ? -4.071 6.431 -74.474 1.00 68.12 117 VAL A C 1
ATOM 898 O O . VAL A 1 117 ? -3.758 7.537 -74.878 1.00 68.12 117 VAL A O 1
ATOM 901 N N . GLY A 1 118 ? -3.883 6.060 -73.202 1.00 71.38 118 GLY A N 1
ATOM 902 C CA . GLY A 1 118 ? -3.233 6.875 -72.170 1.00 71.38 118 GLY A CA 1
ATOM 903 C C . GLY A 1 118 ? -1.721 7.033 -72.366 1.00 71.38 118 GLY A C 1
ATOM 904 O O . GLY A 1 118 ? -1.225 8.157 -72.337 1.00 71.38 118 GLY A O 1
ATOM 905 N N . LEU A 1 119 ? -1.000 5.939 -72.632 1.00 66.44 119 LEU A N 1
ATOM 906 C CA . LEU A 1 119 ? 0.440 5.939 -72.930 1.00 66.44 119 LEU A CA 1
ATOM 907 C C . LEU A 1 119 ? 0.745 6.667 -74.243 1.00 66.44 119 LEU A C 1
ATOM 909 O O . LEU A 1 119 ? 1.718 7.405 -74.326 1.00 66.44 119 LEU A O 1
ATOM 913 N N . GLN A 1 120 ? -0.130 6.519 -75.239 1.00 59.12 120 GLN A N 1
ATOM 914 C CA . GLN A 1 120 ? -0.061 7.266 -76.494 1.00 59.12 120 GLN A CA 1
ATOM 915 C C . GLN A 1 120 ? -0.821 8.596 -76.430 1.00 59.12 120 GLN A C 1
ATOM 917 O O . GLN A 1 120 ? -0.906 9.287 -77.437 1.00 59.12 120 GLN A O 1
ATOM 922 N N . SER A 1 121 ? -1.386 8.993 -75.283 1.00 69.94 121 SER A N 1
ATOM 923 C CA . SER A 1 121 ? -2.226 10.198 -75.215 1.00 69.94 121 SER A CA 1
ATOM 924 C C . SER A 1 121 ? -1.412 11.457 -75.454 1.00 69.94 121 SER A C 1
ATOM 926 O O . SER A 1 121 ? -1.923 12.398 -76.049 1.00 69.94 121 SER A O 1
ATOM 928 N N . ASP A 1 122 ? -0.152 11.473 -75.027 1.00 67.69 122 ASP A N 1
ATOM 929 C CA . ASP A 1 122 ? 0.732 12.617 -75.219 1.00 67.69 122 ASP A CA 1
ATOM 930 C C . ASP A 1 122 ? 1.271 12.679 -76.653 1.00 67.69 122 ASP A C 1
ATOM 932 O O . ASP A 1 122 ? 1.344 13.767 -77.220 1.00 67.69 122 ASP A O 1
ATOM 936 N N . GLU A 1 123 ? 1.516 11.531 -77.292 1.00 74.44 123 GLU A N 1
ATOM 937 C CA . GLU A 1 123 ? 1.825 11.451 -78.727 1.00 74.44 123 GLU A CA 1
ATOM 938 C C . GLU A 1 123 ? 0.609 11.825 -79.589 1.00 74.44 123 GLU A C 1
ATOM 940 O O . GLU A 1 123 ? 0.740 12.588 -80.540 1.00 74.44 123 GLU A O 1
ATOM 945 N N . ILE A 1 124 ? -0.601 11.375 -79.234 1.00 72.12 124 ILE A N 1
ATOM 946 C CA . ILE A 1 124 ? -1.852 11.765 -79.901 1.00 72.12 124 ILE A CA 1
ATOM 947 C C . ILE A 1 124 ? -2.119 13.256 -79.680 1.00 72.12 124 ILE A C 1
ATOM 949 O O . ILE A 1 124 ? -2.510 13.930 -80.624 1.00 72.12 124 ILE A O 1
ATOM 953 N N . LYS A 1 125 ? -1.870 13.814 -78.487 1.00 74.81 125 LYS A N 1
ATOM 954 C CA . LYS A 1 125 ? -1.951 15.267 -78.247 1.00 74.81 125 LYS A CA 1
ATOM 955 C C . LYS A 1 125 ? -0.930 16.027 -79.086 1.00 74.81 125 LYS A C 1
ATOM 957 O O . LYS A 1 125 ? -1.304 17.043 -79.660 1.00 74.81 125 LYS A O 1
ATOM 962 N N . GLN A 1 126 ? 0.310 15.540 -79.196 1.00 75.31 126 GLN A N 1
ATOM 963 C CA . GLN A 1 126 ? 1.323 16.137 -80.068 1.00 75.31 126 GLN A CA 1
ATOM 964 C C . GLN A 1 126 ? 0.890 16.086 -81.532 1.00 75.31 126 GLN A C 1
ATOM 966 O O . GLN A 1 126 ? 0.861 17.128 -82.174 1.00 75.31 126 GLN A O 1
ATOM 971 N N . ILE A 1 127 ? 0.444 14.937 -82.040 1.00 77.12 127 ILE A N 1
ATOM 972 C CA . ILE A 1 127 ? -0.018 14.790 -83.426 1.00 77.12 127 ILE A CA 1
ATOM 973 C C . ILE A 1 127 ? -1.277 15.623 -83.681 1.00 77.12 127 ILE A C 1
ATOM 975 O O . ILE A 1 127 ? -1.367 16.262 -84.719 1.00 77.12 127 ILE A O 1
ATOM 979 N N . VAL A 1 128 ? -2.233 15.681 -82.751 1.00 77.88 128 VAL A N 1
ATOM 980 C CA . VAL A 1 128 ? -3.429 16.536 -82.860 1.00 77.88 128 VAL A CA 1
ATOM 981 C C . VAL A 1 128 ? -3.043 18.013 -82.818 1.00 77.88 128 VAL A C 1
ATOM 983 O O . VAL A 1 128 ? -3.611 18.792 -83.576 1.00 77.88 128 VAL A O 1
ATOM 986 N N . SER A 1 129 ? -2.063 18.409 -82.000 1.00 75.00 129 SER A N 1
ATOM 987 C CA . SER A 1 129 ? -1.544 19.779 -81.991 1.00 75.00 129 SER A CA 1
ATOM 988 C C . SER A 1 129 ? -0.779 20.114 -83.271 1.00 75.00 129 SER A C 1
ATOM 990 O O . SER A 1 129 ? -1.029 21.163 -83.846 1.00 75.00 129 SER A O 1
ATOM 992 N N . GLU A 1 130 ? 0.041 19.203 -83.797 1.00 76.31 130 GLU A N 1
ATOM 993 C CA . GLU A 1 130 ? 0.734 19.369 -85.077 1.00 76.31 130 GLU A CA 1
ATOM 994 C C . GLU A 1 130 ? -0.246 19.366 -86.258 1.00 76.31 130 GLU A C 1
ATOM 996 O O . GLU A 1 130 ? -0.039 20.087 -87.230 1.00 76.31 130 GLU A O 1
ATOM 1001 N N . TYR A 1 131 ? -1.325 18.580 -86.198 1.00 77.06 131 TYR A N 1
ATOM 1002 C CA . TYR A 1 131 ? -2.370 18.550 -87.222 1.00 77.06 131 TYR A CA 1
ATOM 1003 C C . TYR A 1 131 ? -3.248 19.803 -87.148 1.00 77.06 131 TYR A C 1
ATOM 1005 O O . TYR A 1 131 ? -3.580 20.366 -88.186 1.00 77.06 131 TYR A O 1
ATOM 1013 N N . ALA A 1 132 ? -3.565 20.297 -85.947 1.00 76.81 132 ALA A N 1
ATOM 1014 C CA . ALA A 1 132 ? -4.258 21.568 -85.740 1.00 76.81 132 ALA A CA 1
ATOM 1015 C C . ALA A 1 132 ? -3.392 22.765 -86.164 1.00 76.81 132 ALA A C 1
ATOM 1017 O O . ALA A 1 132 ? -3.901 23.682 -86.807 1.00 76.81 132 ALA A O 1
ATOM 1018 N N . GLU A 1 133 ? -2.087 22.740 -85.879 1.00 69.81 133 GLU A N 1
ATOM 1019 C CA . GLU A 1 133 ? -1.127 23.731 -86.368 1.00 69.81 133 GLU A CA 1
ATOM 1020 C C . GLU A 1 133 ? -1.036 23.679 -87.898 1.00 69.81 133 GLU A C 1
ATOM 1022 O O . GLU A 1 133 ? -1.253 24.706 -88.536 1.00 69.81 133 GLU A O 1
ATOM 1027 N N . LYS A 1 134 ? -0.872 22.501 -88.516 1.00 73.69 134 LYS A N 1
ATOM 1028 C CA . LYS A 1 134 ? -0.867 22.346 -89.985 1.00 73.69 134 LYS A CA 1
ATOM 1029 C C . LYS A 1 134 ? -2.195 22.732 -90.646 1.00 73.69 134 LYS A C 1
ATOM 1031 O O . LYS A 1 134 ? -2.193 23.298 -91.735 1.00 73.69 134 LYS A O 1
ATOM 1036 N N . GLN A 1 135 ? -3.336 22.487 -90.002 1.00 67.38 135 GLN A N 1
ATOM 1037 C CA . GLN A 1 135 ? -4.651 22.921 -90.489 1.00 67.38 135 GLN A CA 1
ATOM 1038 C C . GLN A 1 135 ? -4.845 24.441 -90.327 1.00 67.38 135 GLN A C 1
ATOM 1040 O O . GLN A 1 135 ? -5.482 25.084 -91.167 1.00 67.38 135 GLN A O 1
ATOM 1045 N N . SER A 1 136 ? -4.241 25.048 -89.300 1.00 64.38 136 SER A N 1
ATOM 1046 C CA . SER A 1 136 ? -4.160 26.507 -89.150 1.00 64.38 136 SER A CA 1
ATOM 1047 C C . SER A 1 136 ? -3.223 27.149 -90.182 1.00 64.38 136 SER A C 1
ATOM 1049 O O . SER A 1 136 ? -3.515 28.233 -90.679 1.00 64.38 136 SER A O 1
ATOM 1051 N N . GLU A 1 137 ? -2.145 26.464 -90.571 1.00 65.44 137 GLU A N 1
ATOM 1052 C CA . GLU A 1 137 ? -1.236 26.897 -91.635 1.00 65.44 137 GLU A CA 1
ATOM 1053 C C . GLU A 1 137 ? -1.908 26.812 -93.013 1.00 65.44 137 GLU A C 1
ATOM 1055 O O . GLU A 1 137 ? -1.858 27.786 -93.759 1.00 65.44 137 GLU A O 1
ATOM 1060 N N . LEU A 1 138 ? -2.640 25.728 -93.306 1.00 56.38 138 LEU A N 1
ATOM 1061 C CA . LEU A 1 138 ? -3.408 25.575 -94.552 1.00 56.38 138 LEU A CA 1
ATOM 1062 C C . LEU A 1 138 ? -4.559 26.590 -94.672 1.00 56.38 138 LEU A C 1
ATOM 1064 O O . LEU A 1 138 ? -4.744 27.197 -95.725 1.00 56.38 138 LEU A O 1
ATOM 1068 N N . SER A 1 139 ? -5.295 26.850 -93.585 1.00 60.00 139 SER A N 1
ATOM 1069 C CA . SER A 1 139 ? -6.342 27.891 -93.567 1.00 60.00 139 SER A CA 1
ATOM 1070 C C . SER A 1 139 ? -5.777 29.320 -93.573 1.00 60.00 139 SER A C 1
ATOM 1072 O O . SER A 1 139 ? -6.448 30.254 -94.021 1.00 60.00 139 SER A O 1
ATOM 1074 N N . ALA A 1 140 ? -4.528 29.511 -93.134 1.00 57.00 140 ALA A N 1
ATOM 1075 C CA . ALA A 1 140 ? -3.790 30.760 -93.309 1.00 57.00 140 ALA A CA 1
ATOM 1076 C C . ALA A 1 140 ? -3.194 30.916 -94.725 1.00 57.00 140 ALA A C 1
ATOM 1078 O O . ALA A 1 140 ? -2.950 32.051 -95.145 1.00 57.00 140 ALA A O 1
ATOM 1079 N N . GLU A 1 141 ? -2.995 29.822 -95.469 1.00 50.78 141 GLU A N 1
ATOM 1080 C CA . GLU A 1 141 ? -2.580 29.810 -96.881 1.00 50.78 141 GLU A CA 1
ATOM 1081 C C . GLU A 1 141 ? -3.749 30.024 -97.863 1.00 50.78 141 GLU A C 1
ATOM 1083 O O . GLU A 1 141 ? -3.551 30.653 -98.902 1.00 50.78 141 GLU A O 1
ATOM 1088 N N . GLU A 1 142 ? -4.986 29.650 -97.512 1.00 46.53 142 GLU A N 1
ATOM 1089 C CA . GLU A 1 142 ? -6.201 29.865 -98.332 1.00 46.53 142 GLU A CA 1
ATOM 1090 C C . GLU A 1 142 ? -6.706 31.328 -98.405 1.00 46.53 142 GLU A C 1
ATOM 1092 O O . GLU A 1 142 ? -7.756 31.611 -98.985 1.00 46.53 142 GLU A O 1
ATOM 1097 N N . ARG A 1 143 ? -5.944 32.308 -97.895 1.00 47.84 143 ARG A N 1
ATOM 1098 C CA . ARG A 1 143 ? -6.171 33.748 -98.150 1.00 47.84 143 ARG A CA 1
ATOM 1099 C C . ARG A 1 143 ? -5.001 34.373 -98.924 1.00 47.84 143 ARG A C 1
ATOM 1101 O O . ARG A 1 143 ? -4.198 35.100 -98.332 1.00 47.84 143 ARG A O 1
ATOM 1108 N N . PRO A 1 144 ? -4.906 34.174 -100.251 1.00 51.34 144 PRO A N 1
ATOM 1109 C CA . PRO A 1 144 ? -3.740 34.580 -101.029 1.00 51.34 144 PRO A CA 1
ATOM 1110 C C . PRO A 1 144 ? -3.786 36.038 -101.528 1.00 51.34 144 PRO A C 1
ATOM 1112 O O . PRO A 1 144 ? -3.180 36.333 -102.551 1.00 51.34 144 PRO A O 1
ATOM 1115 N N . GLU A 1 145 ? -4.468 36.976 -100.852 1.00 51.66 145 GLU A N 1
ATOM 1116 C CA . GLU A 1 145 ? -4.712 38.305 -101.458 1.00 51.66 145 GLU A CA 1
ATOM 1117 C C . GLU A 1 145 ? -4.321 39.561 -100.664 1.00 51.66 145 GLU A C 1
ATOM 1119 O O . GLU A 1 145 ? -4.563 40.662 -101.158 1.00 51.66 145 GLU A O 1
ATOM 1124 N N . ARG A 1 146 ? -3.649 39.507 -99.497 1.00 52.03 146 ARG A N 1
ATOM 1125 C CA . ARG A 1 146 ? -3.220 40.789 -98.872 1.00 52.03 146 ARG A CA 1
ATOM 1126 C C . ARG A 1 146 ? -2.046 40.812 -97.892 1.00 52.03 146 ARG A C 1
ATOM 1128 O O . ARG A 1 146 ? -2.027 41.656 -97.001 1.00 52.03 146 ARG A O 1
ATOM 1135 N N . LEU A 1 147 ? -1.032 39.962 -98.056 1.00 54.66 147 LEU A N 1
ATOM 1136 C CA . LEU A 1 147 ? 0.241 40.097 -97.324 1.00 54.66 147 LEU A CA 1
ATOM 1137 C C . LEU A 1 147 ? 1.413 39.821 -98.279 1.00 54.66 147 LEU A C 1
ATOM 1139 O O . LEU A 1 147 ? 1.603 38.693 -98.719 1.00 54.66 147 LEU A O 1
ATOM 1143 N N . GLY A 1 148 ? 2.177 40.860 -98.636 1.00 65.75 148 GLY A N 1
ATOM 1144 C CA . GLY A 1 148 ? 3.234 40.784 -99.653 1.00 65.75 148 GLY A CA 1
ATOM 1145 C C . GLY A 1 148 ? 4.343 39.776 -99.322 1.00 65.75 148 GLY A C 1
ATOM 1146 O O . GLY A 1 148 ? 4.651 39.542 -98.152 1.00 65.75 148 GLY A O 1
ATOM 1147 N N . ALA A 1 149 ? 4.987 39.221 -100.356 1.00 67.00 149 ALA A N 1
ATOM 1148 C CA . ALA A 1 149 ? 6.037 38.193 -100.272 1.00 67.00 149 ALA A CA 1
ATOM 1149 C C . ALA A 1 149 ? 7.139 38.481 -99.224 1.00 67.00 149 ALA A C 1
ATOM 1151 O O . ALA A 1 149 ? 7.661 37.569 -98.580 1.00 67.00 149 ALA A O 1
ATOM 1152 N N . ALA A 1 150 ? 7.443 39.758 -98.968 1.00 72.38 150 ALA A N 1
ATOM 1153 C CA . ALA A 1 150 ? 8.385 40.187 -97.933 1.00 72.38 150 ALA A CA 1
ATOM 1154 C C . ALA A 1 150 ? 7.943 39.831 -96.496 1.00 72.38 150 ALA A C 1
ATOM 1156 O O . ALA A 1 150 ? 8.779 39.535 -95.642 1.00 72.38 150 ALA A O 1
ATOM 1157 N N . GLN A 1 151 ? 6.641 39.837 -96.204 1.00 73.88 151 GLN A N 1
ATOM 1158 C CA . GLN A 1 151 ? 6.109 39.522 -94.877 1.00 73.88 151 GLN A CA 1
ATOM 1159 C C . GLN A 1 151 ? 6.044 38.009 -94.628 1.00 73.88 151 GLN A C 1
ATOM 1161 O O . GLN A 1 151 ? 6.326 37.567 -93.514 1.00 73.88 151 GLN A O 1
ATOM 1166 N N . GLN A 1 152 ? 5.771 37.211 -95.665 1.00 73.69 152 GLN A N 1
ATOM 1167 C CA . GLN A 1 152 ? 5.888 35.748 -95.612 1.00 73.69 152 GLN A CA 1
ATOM 1168 C C . GLN A 1 152 ? 7.346 35.310 -95.397 1.00 73.69 152 GLN A C 1
ATOM 1170 O O . GLN A 1 152 ? 7.617 34.471 -94.538 1.00 73.69 152 GLN A O 1
ATOM 1175 N N . HIS A 1 153 ? 8.301 35.938 -96.094 1.00 77.62 153 HIS A N 1
ATOM 1176 C CA . HIS A 1 153 ? 9.731 35.705 -95.872 1.00 77.62 153 HIS A CA 1
ATOM 1177 C C . HIS A 1 153 ? 10.158 36.081 -94.445 1.00 77.62 153 HIS A C 1
ATOM 1179 O O . HIS A 1 153 ? 10.817 35.290 -93.775 1.00 77.62 153 HIS A O 1
ATOM 1185 N N . ARG A 1 154 ? 9.717 37.238 -93.922 1.00 81.50 154 ARG A N 1
ATOM 1186 C CA . ARG A 1 154 ? 9.974 37.628 -92.521 1.00 81.50 154 ARG A CA 1
ATOM 1187 C C . ARG A 1 154 ? 9.435 36.608 -91.516 1.00 81.50 154 ARG A C 1
ATOM 1189 O O . ARG A 1 154 ? 10.121 36.323 -90.542 1.00 81.50 154 ARG A O 1
ATOM 1196 N N . ARG A 1 155 ? 8.250 36.030 -91.751 1.00 80.00 155 ARG A N 1
ATOM 1197 C CA . ARG A 1 155 ? 7.694 34.966 -90.894 1.00 80.00 155 ARG A CA 1
ATOM 1198 C C . ARG A 1 155 ? 8.519 33.676 -90.964 1.00 80.00 155 ARG A C 1
ATOM 1200 O O . ARG A 1 155 ? 8.822 33.114 -89.916 1.00 80.00 155 ARG A O 1
ATOM 1207 N N . LYS A 1 156 ? 8.950 33.251 -92.158 1.00 84.44 156 LYS A N 1
ATOM 1208 C CA . LYS A 1 156 ? 9.825 32.073 -92.332 1.00 84.44 156 LYS A CA 1
ATOM 1209 C C . LYS A 1 156 ? 11.188 32.264 -91.663 1.00 84.44 156 LYS A C 1
ATOM 1211 O O . LYS A 1 156 ? 11.624 31.390 -90.924 1.00 84.44 156 LYS A O 1
ATOM 1216 N N . VAL A 1 157 ? 11.819 33.427 -91.838 1.00 85.44 157 VAL A N 1
ATOM 1217 C CA . VAL A 1 157 ? 13.089 33.767 -91.174 1.00 85.44 157 VAL A CA 1
ATOM 1218 C C . VAL A 1 157 ? 12.924 33.833 -89.655 1.00 85.44 157 VAL A C 1
ATOM 1220 O O . VAL A 1 157 ? 13.769 33.317 -88.935 1.00 85.44 157 VAL A O 1
ATOM 1223 N N . ALA A 1 158 ? 11.830 34.406 -89.144 1.00 84.06 158 ALA A N 1
ATOM 1224 C CA . ALA A 1 158 ? 11.557 34.425 -87.706 1.00 84.06 158 ALA A CA 1
ATOM 1225 C C . ALA A 1 158 ? 11.337 33.014 -87.130 1.00 84.06 158 ALA A C 1
ATOM 1227 O O . ALA A 1 158 ? 11.829 32.724 -86.042 1.00 84.06 158 ALA A O 1
ATOM 1228 N N . SER A 1 159 ? 10.649 32.130 -87.863 1.00 86.62 159 SER A N 1
ATOM 1229 C CA . SER A 1 159 ? 10.465 30.723 -87.479 1.00 86.62 159 SER A CA 1
ATOM 1230 C C . SER A 1 159 ? 11.792 29.959 -87.460 1.00 86.62 159 SER A C 1
ATOM 1232 O O . SER A 1 159 ? 12.131 29.346 -86.450 1.00 86.62 159 SER A O 1
ATOM 1234 N N . LEU A 1 160 ? 12.603 30.078 -88.518 1.00 88.69 160 LEU A N 1
ATOM 1235 C CA . LEU A 1 160 ? 13.932 29.462 -88.581 1.00 88.69 160 LEU A CA 1
ATOM 1236 C C . LEU A 1 160 ? 14.865 30.008 -87.498 1.00 88.69 160 LEU A C 1
ATOM 1238 O O . LEU A 1 160 ? 15.534 29.231 -86.828 1.00 88.69 160 LEU A O 1
ATOM 1242 N N . ASN A 1 161 ? 14.862 31.320 -87.249 1.00 90.19 161 ASN A N 1
ATOM 1243 C CA . ASN A 1 161 ? 15.632 31.907 -86.153 1.00 90.19 161 ASN A CA 1
ATOM 1244 C C . ASN A 1 161 ? 15.160 31.385 -84.792 1.00 90.19 161 ASN A C 1
ATOM 1246 O O . ASN A 1 161 ? 15.993 31.103 -83.939 1.00 90.19 161 ASN A O 1
ATOM 1250 N N . LYS A 1 162 ? 13.849 31.194 -84.587 1.00 90.88 162 LYS A N 1
ATOM 1251 C CA . LYS A 1 162 ? 13.313 30.579 -83.363 1.00 90.88 162 LYS A CA 1
ATOM 1252 C C . LYS A 1 162 ? 13.768 29.123 -83.220 1.00 90.88 162 LYS A C 1
ATOM 1254 O O . LYS A 1 162 ? 14.155 28.734 -82.122 1.00 90.88 162 LYS A O 1
ATOM 1259 N N . GLN A 1 163 ? 13.782 28.348 -84.306 1.00 91.31 163 GLN A N 1
ATOM 1260 C CA . GLN A 1 163 ? 14.288 26.970 -84.309 1.00 91.31 163 GLN A CA 1
ATOM 1261 C C . GLN A 1 163 ? 15.793 26.908 -84.037 1.00 91.31 163 GLN A C 1
ATOM 1263 O O . GLN A 1 163 ? 16.226 26.090 -83.230 1.00 91.31 163 GLN A O 1
ATOM 1268 N N . ILE A 1 164 ? 16.587 27.794 -84.646 1.00 91.50 164 ILE A N 1
ATOM 1269 C CA . ILE A 1 164 ? 18.025 27.911 -84.375 1.00 91.50 164 ILE A CA 1
ATOM 1270 C C . ILE A 1 164 ? 18.236 28.211 -82.892 1.00 91.50 164 ILE A C 1
ATOM 1272 O O . ILE A 1 164 ? 18.988 27.502 -82.241 1.00 91.50 164 ILE A O 1
ATOM 1276 N N . LEU A 1 165 ? 17.506 29.180 -82.336 1.00 93.50 165 LEU A N 1
ATOM 1277 C CA . LEU A 1 165 ? 17.623 29.578 -80.931 1.00 93.50 165 LEU A CA 1
ATOM 1278 C C . LEU A 1 165 ? 17.190 28.455 -79.967 1.00 93.50 165 LEU A C 1
ATOM 1280 O O . LEU A 1 165 ? 17.778 28.280 -78.904 1.00 93.50 165 LEU A O 1
ATOM 1284 N N . GLN A 1 166 ? 16.185 27.655 -80.333 1.00 91.75 166 GLN A N 1
ATOM 1285 C CA . GLN A 1 166 ? 15.806 26.451 -79.582 1.00 91.75 166 GLN A CA 1
ATOM 1286 C C . GLN A 1 166 ? 16.890 25.368 -79.654 1.00 91.75 166 GLN A C 1
ATOM 1288 O O . GLN A 1 166 ? 17.221 24.764 -78.638 1.00 91.75 166 GLN A O 1
ATOM 1293 N N . LYS A 1 167 ? 17.469 25.126 -80.836 1.00 92.44 167 LYS A N 1
ATOM 1294 C CA . LYS A 1 167 ? 18.527 24.125 -81.023 1.00 92.44 167 LYS A CA 1
ATOM 1295 C C . LYS A 1 167 ? 19.836 24.535 -80.351 1.00 92.44 167 LYS A C 1
ATOM 1297 O O . LYS A 1 167 ? 20.492 23.670 -79.783 1.00 92.44 167 LYS A O 1
ATOM 1302 N N . THR A 1 168 ? 20.196 25.819 -80.351 1.00 92.44 168 THR A N 1
ATOM 1303 C CA . THR A 1 168 ? 21.373 26.313 -79.621 1.00 92.44 168 THR A CA 1
ATOM 1304 C C . THR A 1 168 ? 21.181 26.176 -78.116 1.00 92.44 168 THR A C 1
ATOM 1306 O O . THR A 1 168 ? 22.084 25.683 -77.456 1.00 92.44 168 THR A O 1
ATOM 1309 N N . LYS A 1 169 ? 19.990 26.488 -77.584 1.00 93.75 169 LYS A N 1
ATOM 1310 C CA . LYS A 1 169 ? 19.666 26.242 -76.167 1.00 93.75 169 LYS A CA 1
ATOM 1311 C C . LYS A 1 169 ? 19.784 24.766 -75.791 1.00 93.75 169 LYS A C 1
ATOM 1313 O O . LYS A 1 169 ? 20.416 24.441 -74.797 1.00 93.75 169 LYS A O 1
ATOM 1318 N N . LEU A 1 170 ? 19.245 23.865 -76.616 1.00 92.69 170 LEU A N 1
ATOM 1319 C CA . LEU A 1 170 ? 19.378 22.421 -76.390 1.00 92.69 170 LEU A CA 1
ATOM 1320 C C . LEU A 1 170 ? 20.841 21.954 -76.440 1.00 92.69 170 LEU A C 1
ATOM 1322 O O . LEU A 1 170 ? 21.223 21.075 -75.672 1.00 92.69 170 LEU A O 1
ATOM 1326 N N . LEU A 1 171 ? 21.663 22.526 -77.326 1.00 92.12 171 LEU A N 1
ATOM 1327 C CA . LEU A 1 171 ? 23.096 22.228 -77.382 1.00 92.12 171 LEU A CA 1
ATOM 1328 C C . LEU A 1 171 ? 23.837 22.739 -76.144 1.00 92.12 171 LEU A C 1
ATOM 1330 O O . LEU A 1 171 ? 24.654 22.001 -75.606 1.00 92.12 171 LEU A O 1
ATOM 1334 N N . GLU A 1 172 ? 23.533 23.947 -75.671 1.00 93.81 172 GLU A N 1
ATOM 1335 C CA . GLU A 1 172 ? 24.093 24.498 -74.431 1.00 93.81 172 GLU A CA 1
ATOM 1336 C C . GLU A 1 172 ? 23.706 23.641 -73.216 1.00 93.81 172 GLU A C 1
ATOM 1338 O O . GLU A 1 172 ? 24.569 23.279 -72.416 1.00 93.81 172 GLU A O 1
ATOM 1343 N N . GLU A 1 173 ? 22.438 23.228 -73.112 1.00 93.25 173 GLU A N 1
ATOM 1344 C CA . GLU A 1 173 ? 21.957 22.326 -72.058 1.00 93.25 173 GLU A CA 1
ATOM 1345 C C . GLU A 1 173 ? 22.627 20.946 -72.117 1.00 93.25 173 GLU A C 1
ATOM 1347 O O . GLU A 1 173 ? 23.007 20.392 -71.083 1.00 93.25 173 GLU A O 1
ATOM 1352 N N . LEU A 1 174 ? 22.793 20.373 -73.313 1.00 92.00 174 LEU A N 1
ATOM 1353 C CA . LEU A 1 174 ? 23.502 19.103 -73.494 1.00 92.00 174 LEU A CA 1
ATOM 1354 C C . LEU A 1 174 ? 24.988 19.237 -73.164 1.00 92.00 174 LEU A C 1
ATOM 1356 O O . LEU A 1 174 ? 25.553 18.345 -72.537 1.00 92.00 174 LEU A O 1
ATOM 1360 N N . GLN A 1 175 ? 25.621 20.344 -73.546 1.00 94.75 175 GLN A N 1
ATOM 1361 C CA . GLN A 1 175 ? 27.025 20.599 -73.249 1.00 94.75 175 GLN A CA 1
ATOM 1362 C C . GLN A 1 175 ? 27.252 20.767 -71.741 1.00 94.75 175 GLN A C 1
ATOM 1364 O O . GLN A 1 175 ? 28.209 20.199 -71.217 1.00 94.75 175 GLN A O 1
ATOM 1369 N N . ALA A 1 176 ? 26.347 21.457 -71.037 1.00 93.62 176 ALA A N 1
ATOM 1370 C CA . ALA A 1 176 ? 26.357 21.546 -69.578 1.00 93.62 176 ALA A CA 1
ATOM 1371 C C . ALA A 1 176 ? 26.206 20.159 -68.929 1.00 93.62 176 ALA A C 1
ATOM 1373 O O . ALA A 1 176 ? 27.043 19.769 -68.119 1.00 93.62 176 ALA A O 1
ATOM 1374 N N . LYS A 1 177 ? 25.229 19.351 -69.368 1.00 94.00 177 LYS A N 1
ATOM 1375 C CA . LYS A 1 177 ? 25.043 17.972 -68.874 1.00 94.00 177 LYS A CA 1
ATOM 1376 C C . LYS A 1 177 ? 26.265 17.086 -69.123 1.00 94.00 177 LYS A C 1
ATOM 1378 O O . LYS A 1 177 ? 26.635 16.300 -68.255 1.00 94.00 177 LYS A O 1
ATOM 1383 N N . CYS A 1 178 ? 26.905 17.199 -70.287 1.00 91.25 178 CYS A N 1
ATOM 1384 C CA . CYS A 1 178 ? 28.132 16.465 -70.595 1.00 91.25 178 CYS A CA 1
ATOM 1385 C C . CYS A 1 178 ? 29.290 16.888 -69.682 1.00 91.25 178 CYS A C 1
ATOM 1387 O O . CYS A 1 178 ? 30.017 16.022 -69.198 1.00 91.25 178 CYS A O 1
ATOM 1389 N N . ALA A 1 179 ? 29.443 18.188 -69.414 1.00 94.12 179 ALA A N 1
ATOM 1390 C CA . ALA A 1 179 ? 30.454 18.695 -68.491 1.00 94.12 179 ALA A CA 1
ATOM 1391 C C . ALA A 1 179 ? 30.205 18.210 -67.050 1.00 94.12 179 ALA A C 1
ATOM 1393 O O . ALA A 1 179 ? 31.133 17.720 -66.406 1.00 94.12 179 ALA A O 1
ATOM 1394 N N . ASP A 1 180 ? 28.954 18.247 -66.582 1.00 93.38 180 ASP A N 1
ATOM 1395 C CA . ASP A 1 180 ? 28.559 17.755 -65.257 1.00 93.38 180 ASP A CA 1
ATOM 1396 C C . ASP A 1 180 ? 28.795 16.246 -65.111 1.00 93.38 180 ASP A C 1
ATOM 1398 O O . ASP A 1 180 ? 29.349 15.780 -64.113 1.00 93.38 180 ASP A O 1
ATOM 1402 N N . LEU A 1 181 ? 28.415 15.456 -66.121 1.00 93.56 181 LEU A N 1
ATOM 1403 C CA . LEU A 1 181 ? 28.671 14.014 -66.142 1.00 93.56 181 LEU A CA 1
ATOM 1404 C C . LEU A 1 181 ? 30.168 13.706 -66.185 1.00 93.56 181 LEU A C 1
ATOM 1406 O O . LEU A 1 181 ? 30.616 12.762 -65.531 1.00 93.56 181 LEU A O 1
ATOM 1410 N N . GLN A 1 182 ? 30.954 14.498 -66.915 1.00 94.06 182 GLN A N 1
ATOM 1411 C CA . GLN A 1 182 ? 32.404 14.349 -66.951 1.00 94.06 182 GLN A CA 1
ATOM 1412 C C . GLN A 1 182 ? 33.026 14.666 -65.586 1.00 94.06 182 GLN A C 1
ATOM 1414 O O . GLN A 1 182 ? 33.862 13.889 -65.122 1.00 94.06 182 GLN A O 1
ATOM 1419 N N . ALA A 1 183 ? 32.585 15.733 -64.912 1.00 94.50 183 ALA A N 1
ATOM 1420 C CA . ALA A 1 183 ? 33.011 16.061 -63.553 1.00 94.50 183 ALA A CA 1
ATOM 1421 C C . ALA A 1 183 ? 32.710 14.901 -62.588 1.00 94.50 183 ALA A C 1
ATOM 1423 O O . ALA A 1 183 ? 33.641 14.357 -61.987 1.00 94.50 183 ALA A O 1
ATOM 1424 N N . LYS A 1 184 ? 31.464 14.408 -62.565 1.00 94.44 184 LYS A N 1
ATOM 1425 C CA . LYS A 1 184 ? 31.059 13.238 -61.763 1.00 94.44 184 LYS A CA 1
ATOM 1426 C C . LYS A 1 184 ? 31.884 11.990 -62.083 1.00 94.44 184 LYS A C 1
ATOM 1428 O O . LYS A 1 184 ? 32.330 11.296 -61.175 1.00 94.44 184 LYS A O 1
ATOM 1433 N N . CYS A 1 185 ? 32.159 11.715 -63.360 1.00 93.19 185 CYS A N 1
ATOM 1434 C CA . CYS A 1 185 ? 33.018 10.594 -63.754 1.00 93.19 185 CYS A CA 1
ATOM 1435 C C . CYS A 1 185 ? 34.454 10.752 -63.238 1.00 93.19 185 CYS A C 1
ATOM 1437 O O . CYS A 1 185 ? 35.087 9.762 -62.873 1.00 93.19 185 CYS A O 1
ATOM 1439 N N . THR A 1 186 ? 35.001 11.971 -63.221 1.00 94.25 186 THR A N 1
ATOM 1440 C CA . THR A 1 186 ? 36.346 12.209 -62.676 1.00 94.25 186 THR A CA 1
ATOM 1441 C C . THR A 1 186 ? 36.392 12.078 -61.157 1.00 94.25 186 THR A C 1
ATOM 1443 O O . THR A 1 186 ? 37.348 11.506 -60.638 1.00 94.25 186 THR A O 1
ATOM 1446 N N . GLU A 1 187 ? 35.357 12.525 -60.445 1.00 94.56 187 GLU A N 1
ATOM 1447 C CA . GLU A 1 187 ? 35.219 12.343 -58.995 1.00 94.56 187 GLU A CA 1
ATOM 1448 C C . GLU A 1 187 ? 35.047 10.865 -58.624 1.00 94.56 187 GLU A C 1
ATOM 1450 O O . GLU A 1 187 ? 35.758 10.356 -57.758 1.00 94.56 187 GLU A O 1
ATOM 1455 N N . ALA A 1 188 ? 34.196 10.135 -59.349 1.00 93.00 188 ALA A N 1
ATOM 1456 C CA . ALA A 1 188 ? 34.032 8.692 -59.190 1.00 93.00 188 ALA A CA 1
ATOM 1457 C C . ALA A 1 188 ? 35.346 7.928 -59.447 1.00 93.00 188 ALA A C 1
ATOM 1459 O O . ALA A 1 188 ? 35.673 6.976 -58.744 1.00 93.00 188 ALA A O 1
ATOM 1460 N N . LYS A 1 189 ? 36.155 8.358 -60.425 1.00 94.38 189 LYS A N 1
ATOM 1461 C CA . LYS A 1 189 ? 37.482 7.764 -60.662 1.00 94.38 189 LYS A CA 1
ATOM 1462 C C . LYS A 1 189 ? 38.455 8.041 -59.517 1.00 94.38 189 LYS A C 1
ATOM 1464 O O . LYS A 1 189 ? 39.185 7.130 -59.137 1.00 94.38 189 LYS A O 1
ATOM 1469 N N . LYS A 1 190 ? 38.463 9.259 -58.964 1.00 95.12 190 LYS A N 1
ATOM 1470 C CA . LYS A 1 190 ? 39.308 9.614 -57.809 1.00 95.12 190 LYS A CA 1
ATOM 1471 C C . LYS A 1 190 ? 38.940 8.786 -56.578 1.00 95.12 190 LYS A C 1
ATOM 1473 O O . LYS A 1 190 ? 39.805 8.108 -56.029 1.00 95.12 190 LYS A O 1
ATOM 1478 N N . THR A 1 191 ? 37.659 8.750 -56.222 1.00 94.38 191 THR A N 1
ATOM 1479 C CA . THR A 1 191 ? 37.162 7.944 -55.093 1.00 94.38 191 THR A CA 1
ATOM 1480 C C . THR A 1 191 ? 37.459 6.456 -55.287 1.00 94.38 191 THR A C 1
ATOM 1482 O O . THR A 1 191 ? 37.935 5.800 -54.366 1.00 94.38 191 THR A O 1
ATOM 1485 N N . LEU A 1 192 ? 37.308 5.924 -56.506 1.00 93.50 192 LEU A N 1
ATOM 1486 C CA . LEU A 1 192 ? 37.695 4.546 -56.814 1.00 93.50 192 LEU A CA 1
ATOM 1487 C C . LEU A 1 192 ? 39.194 4.296 -56.584 1.00 93.50 192 LEU A C 1
ATOM 1489 O O . LEU A 1 192 ? 39.562 3.253 -56.047 1.00 93.50 192 LEU A O 1
ATOM 1493 N N . THR A 1 193 ? 40.071 5.218 -56.992 1.00 94.06 193 THR A N 1
ATOM 1494 C CA . THR A 1 193 ? 41.517 5.074 -56.749 1.00 94.06 193 THR A CA 1
ATOM 1495 C C . THR A 1 193 ? 41.877 5.167 -55.268 1.00 94.06 193 THR A C 1
ATOM 1497 O O . THR A 1 193 ? 42.730 4.411 -54.807 1.00 94.06 193 THR A O 1
ATOM 1500 N N . GLU A 1 194 ? 41.199 6.025 -54.505 1.00 95.44 194 GLU A N 1
ATOM 1501 C CA . GLU A 1 194 ? 41.385 6.148 -53.056 1.00 95.44 194 GLU A CA 1
ATOM 1502 C C . GLU A 1 194 ? 40.967 4.863 -52.334 1.00 95.44 194 GLU A C 1
ATOM 1504 O O . GLU A 1 194 ? 41.769 4.299 -51.588 1.00 95.44 194 GLU A O 1
ATOM 1509 N N . VAL A 1 195 ? 39.771 4.341 -52.631 1.00 94.31 195 VAL A N 1
ATOM 1510 C CA . VAL A 1 195 ? 39.265 3.079 -52.065 1.00 94.31 195 VAL A CA 1
ATOM 1511 C C . VAL A 1 195 ? 40.186 1.910 -52.412 1.00 94.31 195 VAL A C 1
ATOM 1513 O O . VAL A 1 195 ? 40.516 1.122 -51.530 1.00 94.31 195 VAL A O 1
ATOM 1516 N N . LYS A 1 196 ? 40.674 1.819 -53.658 1.00 94.38 196 LYS A N 1
ATOM 1517 C CA . LYS A 1 196 ? 41.652 0.789 -54.051 1.00 94.38 196 LYS A CA 1
ATOM 1518 C C . LYS A 1 196 ? 42.941 0.887 -53.241 1.00 94.38 196 LYS A C 1
ATOM 1520 O O . LYS A 1 196 ? 43.396 -0.113 -52.699 1.00 94.38 196 LYS A O 1
ATOM 1525 N N . SER A 1 197 ? 43.489 2.093 -53.095 1.00 94.81 197 SER A N 1
ATOM 1526 C CA . SER A 1 197 ? 44.707 2.301 -52.306 1.00 94.81 197 SER A CA 1
ATOM 1527 C C . SER A 1 197 ? 44.519 1.975 -50.819 1.00 94.81 197 SER A C 1
ATOM 1529 O O . SER A 1 197 ? 45.463 1.547 -50.160 1.00 94.81 197 SER A O 1
ATOM 1531 N N . TYR A 1 198 ? 43.312 2.175 -50.279 1.00 94.75 198 TYR A N 1
ATOM 1532 C CA . TYR A 1 198 ? 42.972 1.815 -48.905 1.00 94.75 198 TYR A CA 1
ATOM 1533 C C . TYR A 1 198 ? 42.798 0.301 -48.744 1.00 94.75 198 TYR A C 1
ATOM 1535 O O . TYR A 1 198 ? 43.347 -0.266 -47.805 1.00 94.75 198 TYR A O 1
ATOM 1543 N N . SER A 1 199 ? 42.134 -0.361 -49.697 1.00 92.06 199 SER A N 1
ATOM 1544 C CA . SER A 1 199 ? 42.034 -1.825 -49.747 1.00 92.06 199 SER A CA 1
ATOM 1545 C C . SER A 1 199 ? 43.416 -2.473 -49.763 1.00 92.06 199 SER A C 1
ATOM 1547 O O . SER A 1 199 ? 43.696 -3.326 -48.935 1.00 92.06 199 SER A O 1
ATOM 1549 N N . GLU A 1 200 ? 44.331 -1.998 -50.612 1.00 94.75 200 GLU A N 1
ATOM 1550 C CA . GLU A 1 200 ? 45.700 -2.530 -50.673 1.00 94.75 200 GLU A CA 1
ATOM 1551 C C . GLU A 1 200 ? 46.489 -2.332 -49.368 1.00 94.75 200 GLU A C 1
ATOM 1553 O O . GLU A 1 200 ? 47.402 -3.103 -49.067 1.00 94.75 200 GLU A O 1
ATOM 1558 N N . LYS A 1 201 ? 46.192 -1.276 -48.597 1.00 95.25 201 LYS A N 1
ATOM 1559 C CA . LYS A 1 201 ? 46.786 -1.074 -47.266 1.00 95.25 201 LYS A CA 1
ATOM 1560 C C . LYS A 1 201 ? 46.215 -2.069 -46.262 1.00 95.25 201 LYS A C 1
ATOM 1562 O O . LYS A 1 201 ? 46.997 -2.696 -45.555 1.00 95.25 201 LYS A O 1
ATOM 1567 N N . LEU A 1 202 ? 44.894 -2.247 -46.249 1.00 93.00 202 LEU A N 1
ATOM 1568 C CA . LEU A 1 202 ? 44.231 -3.245 -45.411 1.00 93.00 202 LEU A CA 1
ATOM 1569 C C . LEU A 1 202 ? 44.739 -4.655 -45.713 1.00 93.00 202 LEU A C 1
ATOM 1571 O O . LEU A 1 202 ? 45.062 -5.382 -44.785 1.00 93.00 202 LEU A O 1
ATOM 1575 N N . ASP A 1 203 ? 44.901 -5.018 -46.985 1.00 93.19 203 ASP A N 1
ATOM 1576 C CA . ASP A 1 203 ? 45.413 -6.334 -47.378 1.00 93.19 203 ASP A CA 1
ATOM 1577 C C . ASP A 1 203 ? 46.839 -6.571 -46.853 1.00 93.19 203 ASP A C 1
ATOM 1579 O O . ASP A 1 203 ? 47.172 -7.667 -46.402 1.00 93.19 203 ASP A O 1
ATOM 1583 N N . LYS A 1 204 ? 47.687 -5.532 -46.847 1.00 93.94 204 LYS A N 1
ATOM 1584 C CA . LYS A 1 204 ? 49.039 -5.604 -46.262 1.00 93.94 204 LYS A CA 1
ATOM 1585 C C . LYS A 1 204 ? 49.006 -5.752 -44.744 1.00 93.94 204 LYS A C 1
ATOM 1587 O O . LYS A 1 204 ? 49.799 -6.517 -44.199 1.00 93.94 204 LYS A O 1
ATOM 1592 N N . GLU A 1 205 ? 48.125 -5.022 -44.065 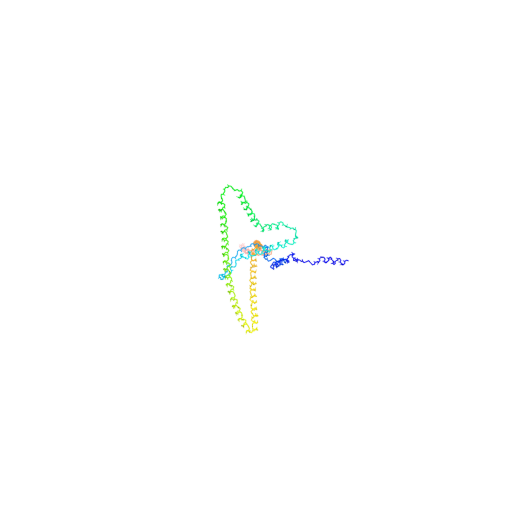1.00 93.75 205 GLU A N 1
ATOM 1593 C CA . GLU A 1 205 ? 47.943 -5.129 -42.614 1.00 93.75 205 GLU A CA 1
ATOM 1594 C C . GLU A 1 205 ? 47.390 -6.505 -42.221 1.00 93.75 205 GLU A C 1
ATOM 1596 O O . GLU A 1 205 ? 47.908 -7.126 -41.295 1.00 93.75 205 GLU A O 1
ATOM 1601 N N . LEU A 1 206 ? 46.411 -7.028 -42.966 1.00 90.62 206 LEU A N 1
ATOM 1602 C CA . LEU A 1 206 ? 45.872 -8.377 -42.788 1.00 90.62 206 LEU A CA 1
ATOM 1603 C C . LEU A 1 206 ? 46.948 -9.444 -42.991 1.00 90.62 206 LEU A C 1
ATOM 1605 O O . LEU A 1 206 ? 47.103 -10.310 -42.135 1.00 90.62 206 LEU A O 1
ATOM 1609 N N . ALA A 1 207 ? 47.744 -9.344 -44.060 1.00 91.56 207 ALA A N 1
ATOM 1610 C CA . ALA A 1 207 ? 48.855 -10.264 -44.291 1.00 91.56 207 ALA A CA 1
ATOM 1611 C C . ALA A 1 207 ? 49.889 -10.206 -43.152 1.00 91.56 207 ALA A C 1
ATOM 1613 O O . ALA A 1 207 ? 50.383 -11.240 -42.704 1.00 91.56 207 ALA A O 1
ATOM 1614 N N . ALA A 1 208 ? 50.200 -9.012 -42.634 1.00 90.88 208 ALA A N 1
ATOM 1615 C CA . ALA A 1 208 ? 51.088 -8.875 -41.482 1.00 90.88 208 ALA A CA 1
ATOM 1616 C C . ALA A 1 208 ? 50.504 -9.555 -40.229 1.00 90.88 208 ALA A C 1
ATOM 1618 O O . ALA A 1 208 ? 51.215 -10.296 -39.550 1.00 90.88 208 ALA A O 1
ATOM 1619 N N . LEU A 1 209 ? 49.213 -9.370 -39.945 1.00 87.25 209 LEU A N 1
ATOM 1620 C CA . LEU A 1 209 ? 48.538 -10.026 -38.821 1.00 87.25 209 LEU A CA 1
ATOM 1621 C C . LEU A 1 209 ? 48.493 -11.554 -38.970 1.00 87.25 209 LEU A C 1
ATOM 1623 O O . LEU A 1 209 ? 48.740 -12.257 -37.993 1.00 87.25 209 LEU A O 1
ATOM 1627 N N . GLU A 1 210 ? 48.265 -12.074 -40.175 1.00 85.81 210 GLU A N 1
ATOM 1628 C CA . GLU A 1 210 ? 48.251 -13.516 -40.452 1.00 85.81 210 GLU A CA 1
ATOM 1629 C C . GLU A 1 210 ? 49.625 -14.157 -40.198 1.00 85.81 210 GLU A C 1
ATOM 1631 O O . GLU A 1 210 ? 49.719 -15.239 -39.611 1.00 85.81 210 GLU A O 1
ATOM 1636 N N . THR A 1 211 ? 50.719 -13.460 -40.536 1.00 87.38 211 THR A N 1
ATOM 1637 C CA . THR A 1 211 ? 52.068 -13.945 -40.198 1.00 87.38 211 THR A CA 1
ATOM 1638 C C . THR A 1 211 ? 52.297 -14.013 -38.688 1.00 87.38 211 THR A C 1
ATOM 1640 O O . THR A 1 211 ? 52.896 -14.977 -38.212 1.00 87.38 211 THR A O 1
ATOM 1643 N N . ILE A 1 212 ? 51.778 -13.049 -37.922 1.00 83.69 212 ILE A N 1
ATOM 1644 C CA . ILE A 1 212 ? 51.862 -13.045 -36.454 1.00 83.69 212 ILE A CA 1
ATOM 1645 C C . ILE A 1 212 ? 50.999 -14.170 -35.864 1.00 83.69 212 ILE A C 1
ATOM 1647 O O . ILE A 1 212 ? 51.450 -14.872 -34.961 1.00 83.69 212 ILE A O 1
ATOM 1651 N N . GLU A 1 213 ? 49.794 -14.397 -36.396 1.00 80.00 213 GLU A N 1
ATOM 1652 C CA . GLU A 1 213 ? 48.923 -15.500 -35.975 1.00 80.00 213 GLU A CA 1
ATOM 1653 C C . GLU A 1 213 ? 49.580 -16.865 -36.220 1.00 80.00 213 GLU A C 1
ATOM 1655 O O . GLU A 1 213 ? 49.543 -17.729 -35.347 1.00 80.00 213 GLU A O 1
ATOM 1660 N N . SER A 1 214 ? 50.250 -17.042 -37.363 1.00 80.31 214 SER A N 1
ATOM 1661 C CA . SER A 1 214 ? 50.953 -18.290 -37.695 1.00 80.31 214 SER A CA 1
ATOM 1662 C C . SER A 1 214 ? 52.141 -18.604 -36.772 1.00 80.31 214 SER A C 1
ATOM 1664 O O . SER A 1 214 ? 52.521 -19.765 -36.632 1.00 80.31 214 SER A O 1
ATOM 1666 N N . GLN A 1 215 ? 52.723 -17.581 -36.136 1.00 82.88 215 GLN A N 1
ATOM 1667 C CA . GLN A 1 215 ? 53.830 -17.718 -35.183 1.00 82.88 215 GLN A CA 1
ATOM 1668 C C . GLN A 1 215 ? 53.354 -18.002 -33.753 1.00 82.88 215 GLN A C 1
ATOM 1670 O O . GLN A 1 215 ? 54.158 -18.410 -32.915 1.00 82.88 215 GLN A O 1
ATOM 1675 N N . ALA A 1 216 ? 52.075 -17.771 -33.454 1.00 81.06 216 ALA A N 1
ATOM 1676 C CA . ALA A 1 216 ? 51.512 -17.967 -32.128 1.00 81.06 216 ALA A CA 1
ATOM 1677 C C . ALA A 1 216 ? 51.058 -19.421 -31.900 1.00 81.06 216 ALA A C 1
ATOM 1679 O O . ALA A 1 216 ? 50.593 -20.110 -32.809 1.00 81.06 216 ALA A O 1
ATOM 1680 N N . ASP A 1 217 ? 51.145 -19.883 -30.650 1.00 83.88 217 ASP A N 1
ATOM 1681 C CA . ASP A 1 217 ? 50.715 -21.229 -30.268 1.00 83.88 217 ASP A CA 1
ATOM 1682 C C . ASP A 1 217 ? 49.205 -21.414 -30.494 1.00 83.88 217 ASP A C 1
ATOM 1684 O O . ASP A 1 217 ? 48.362 -20.831 -29.802 1.00 83.88 217 ASP A O 1
ATOM 1688 N N . SER A 1 218 ? 48.854 -22.286 -31.442 1.00 85.69 218 SER A N 1
ATOM 1689 C CA . SER A 1 218 ? 47.464 -22.554 -31.842 1.00 85.69 218 SER A CA 1
ATOM 1690 C C . SER A 1 218 ? 46.558 -22.959 -30.666 1.00 85.69 218 SER A C 1
ATOM 1692 O O . SER A 1 218 ? 45.393 -22.559 -30.608 1.00 85.69 218 SER A O 1
ATOM 1694 N N . SER A 1 219 ? 47.089 -23.695 -29.682 1.00 87.38 219 SER A N 1
ATOM 1695 C CA . SER A 1 219 ? 46.353 -24.114 -28.478 1.00 87.38 219 SER A CA 1
ATOM 1696 C C . SER A 1 219 ? 46.010 -22.942 -27.551 1.00 87.38 219 SER A C 1
ATOM 1698 O O . SER A 1 219 ? 44.898 -22.872 -27.022 1.00 87.38 219 SER A O 1
ATOM 1700 N N . ILE A 1 220 ? 46.933 -21.988 -27.388 1.00 88.00 220 ILE A N 1
ATOM 1701 C CA . ILE A 1 220 ? 46.726 -20.778 -26.585 1.00 88.00 220 ILE A CA 1
ATOM 1702 C C . ILE A 1 220 ? 45.692 -19.879 -27.270 1.00 88.00 220 ILE A C 1
ATOM 1704 O O . ILE A 1 220 ? 44.782 -19.384 -26.605 1.00 88.00 220 ILE A O 1
ATOM 1708 N N . LEU A 1 221 ? 45.758 -19.737 -28.599 1.00 87.31 221 LEU A N 1
ATOM 1709 C CA . LEU A 1 221 ? 44.764 -18.987 -29.374 1.00 87.31 221 LEU A CA 1
ATOM 1710 C C . LEU A 1 221 ? 43.360 -19.597 -29.284 1.00 87.31 221 LEU A C 1
ATOM 1712 O O . LEU A 1 221 ? 42.384 -18.863 -29.143 1.00 87.31 221 LEU A O 1
ATOM 1716 N N . GLN A 1 222 ? 43.231 -20.925 -29.331 1.00 89.69 222 GLN A N 1
ATOM 1717 C CA . GLN A 1 222 ? 41.940 -21.597 -29.139 1.00 89.69 222 GLN A CA 1
ATOM 1718 C C . GLN A 1 222 ? 41.375 -21.363 -27.731 1.00 89.69 222 GLN A C 1
ATOM 1720 O O . GLN A 1 222 ? 40.187 -21.069 -27.596 1.00 89.69 222 GLN A O 1
ATOM 1725 N N . SER A 1 223 ? 42.221 -21.423 -26.698 1.00 92.19 223 SER A N 1
ATOM 1726 C CA . SER A 1 223 ? 41.827 -21.116 -25.317 1.00 92.19 223 SER A CA 1
ATOM 1727 C C . SER A 1 223 ? 41.378 -19.658 -25.159 1.00 92.19 223 SER A C 1
ATOM 1729 O O . SER A 1 223 ? 40.314 -19.393 -24.604 1.00 92.19 223 SER A O 1
ATOM 1731 N N . LEU A 1 224 ? 42.127 -18.706 -25.725 1.00 91.62 224 LEU A N 1
ATOM 1732 C CA . LEU A 1 224 ? 41.759 -17.287 -25.745 1.00 91.62 224 LEU A CA 1
ATOM 1733 C C . LEU A 1 224 ? 40.435 -17.048 -26.474 1.00 91.62 224 LEU A C 1
ATOM 1735 O O . LEU A 1 224 ? 39.581 -16.341 -25.949 1.00 91.62 224 LEU A O 1
ATOM 1739 N N . ARG A 1 225 ? 40.218 -17.669 -27.640 1.00 92.06 225 ARG A N 1
ATOM 1740 C CA . ARG A 1 225 ? 38.937 -17.585 -28.365 1.00 92.06 225 ARG A CA 1
ATOM 1741 C C . ARG A 1 225 ? 37.778 -18.120 -27.529 1.00 92.06 225 ARG A C 1
ATOM 1743 O O . ARG A 1 225 ? 36.736 -17.474 -27.471 1.00 92.06 225 ARG A O 1
ATOM 1750 N N . ALA A 1 226 ? 37.962 -19.257 -26.858 1.00 94.81 226 ALA A N 1
ATOM 1751 C CA . ALA A 1 226 ? 36.945 -19.827 -25.978 1.00 94.81 226 ALA A CA 1
ATOM 1752 C C . ALA A 1 226 ? 36.649 -18.913 -24.777 1.00 94.81 226 ALA A C 1
ATOM 1754 O O . ALA A 1 226 ? 35.486 -18.686 -24.451 1.00 94.81 226 ALA A O 1
ATOM 1755 N N . LEU A 1 227 ? 37.685 -18.339 -24.157 1.00 96.38 227 LEU A N 1
ATOM 1756 C CA . LEU A 1 227 ? 37.540 -17.399 -23.044 1.00 96.38 227 LEU A CA 1
ATOM 1757 C C . LEU A 1 227 ? 36.855 -16.097 -23.468 1.00 96.38 227 LEU A C 1
ATOM 1759 O O . LEU A 1 227 ? 35.992 -15.614 -22.742 1.00 96.38 227 LEU A O 1
ATOM 1763 N N . VAL A 1 228 ? 37.189 -15.547 -24.638 1.00 96.62 228 VAL A N 1
ATOM 1764 C CA . VAL A 1 228 ? 36.529 -14.350 -25.183 1.00 96.62 228 VAL A CA 1
ATOM 1765 C C . VAL A 1 228 ? 35.068 -14.650 -25.508 1.00 96.62 228 VAL A C 1
ATOM 1767 O O . VAL A 1 228 ? 34.197 -13.902 -25.079 1.00 96.62 228 VAL A O 1
ATOM 1770 N N . ALA A 1 229 ? 34.774 -15.771 -26.172 1.00 96.38 229 ALA A N 1
ATOM 1771 C CA . ALA A 1 229 ? 33.399 -16.184 -26.449 1.00 96.38 229 ALA A CA 1
ATOM 1772 C C . ALA A 1 229 ? 32.584 -16.368 -25.157 1.00 96.38 229 ALA A C 1
ATOM 1774 O O . ALA A 1 229 ? 31.444 -15.914 -25.068 1.00 96.38 229 ALA A O 1
ATOM 1775 N N . MET A 1 230 ? 33.179 -16.977 -24.127 1.00 96.31 230 MET A N 1
ATOM 1776 C CA . MET A 1 230 ? 32.547 -17.119 -22.817 1.00 96.31 230 MET A CA 1
ATOM 1777 C C . MET A 1 230 ? 32.342 -15.762 -22.135 1.00 96.31 230 MET A C 1
ATOM 1779 O O . MET A 1 230 ? 31.293 -15.542 -21.538 1.00 96.31 230 MET A O 1
ATOM 1783 N N . ASN A 1 231 ? 33.307 -14.845 -22.229 1.00 97.12 231 ASN A N 1
ATOM 1784 C CA . ASN A 1 231 ? 33.202 -13.512 -21.643 1.00 97.12 231 ASN A CA 1
ATOM 1785 C C . ASN A 1 231 ? 32.089 -12.687 -22.302 1.00 97.12 231 ASN A C 1
ATOM 1787 O O . ASN A 1 231 ? 31.286 -12.088 -21.594 1.00 97.12 231 ASN A O 1
ATOM 1791 N N . GLU A 1 232 ? 31.996 -12.711 -23.631 1.00 96.88 232 GLU A N 1
ATOM 1792 C CA . GLU A 1 232 ? 30.918 -12.045 -24.368 1.00 96.88 232 GLU A CA 1
ATOM 1793 C C . GLU A 1 232 ? 29.552 -12.669 -24.054 1.00 96.88 232 GLU A C 1
ATOM 1795 O O . GLU A 1 232 ? 28.588 -11.948 -23.801 1.00 96.88 232 GLU A O 1
ATOM 1800 N N . ASN A 1 233 ? 29.470 -13.999 -23.947 1.00 97.31 233 ASN A N 1
ATOM 1801 C CA . ASN A 1 233 ? 28.240 -14.665 -23.519 1.00 97.31 233 ASN A CA 1
ATOM 1802 C C . ASN A 1 233 ? 27.835 -14.272 -22.085 1.00 97.31 233 ASN A C 1
ATOM 1804 O O . ASN A 1 233 ? 26.666 -13.992 -21.832 1.00 97.31 233 ASN A O 1
ATOM 1808 N N . LEU A 1 234 ? 28.786 -14.204 -21.147 1.00 97.56 234 LEU A N 1
ATOM 1809 C CA . LEU A 1 234 ? 28.517 -13.757 -19.776 1.00 97.56 234 LEU A CA 1
ATOM 1810 C C . LEU A 1 234 ? 28.065 -12.292 -19.727 1.00 97.56 234 LEU A C 1
ATOM 1812 O O . LEU A 1 234 ? 27.152 -11.975 -18.970 1.00 97.56 234 LEU A O 1
ATOM 1816 N N . LYS A 1 235 ? 28.642 -11.411 -20.555 1.00 97.69 235 LYS A N 1
ATOM 1817 C CA . LYS A 1 235 ? 28.181 -10.019 -20.684 1.00 97.69 235 LYS A CA 1
ATOM 1818 C C . LYS A 1 235 ? 26.752 -9.939 -21.222 1.00 97.69 235 LYS A C 1
ATOM 1820 O O . LYS A 1 235 ? 25.961 -9.174 -20.675 1.00 97.69 235 LYS A O 1
ATOM 1825 N N . SER A 1 236 ? 26.411 -10.737 -22.241 1.00 97.19 236 SER A N 1
ATOM 1826 C CA . SER A 1 236 ? 25.037 -10.814 -22.767 1.00 97.19 236 SER A CA 1
ATOM 1827 C C . SER A 1 236 ? 24.064 -11.257 -21.678 1.00 97.19 236 SER A C 1
ATOM 1829 O O . SER A 1 236 ? 23.078 -10.576 -21.416 1.00 97.19 236 SER A O 1
ATOM 1831 N N . GLN A 1 237 ? 24.395 -12.334 -20.957 1.00 97.00 237 GLN A N 1
ATOM 1832 C CA . GLN A 1 237 ? 23.572 -12.845 -19.858 1.00 97.00 237 GLN A CA 1
ATOM 1833 C C . GLN A 1 237 ? 23.419 -11.832 -18.718 1.00 97.00 237 GLN A C 1
ATOM 1835 O O . GLN A 1 237 ? 22.330 -11.683 -18.171 1.00 97.00 237 GLN A O 1
ATOM 1840 N N . GLU A 1 238 ? 24.477 -11.102 -18.358 1.00 96.56 238 GLU A N 1
ATOM 1841 C CA . GLU A 1 238 ? 24.397 -10.038 -17.353 1.00 96.56 238 GLU A CA 1
ATOM 1842 C C . GLU A 1 238 ? 23.486 -8.893 -17.821 1.00 96.56 238 GLU A C 1
ATOM 1844 O O . GLU A 1 238 ? 22.682 -8.377 -17.040 1.00 96.56 238 GLU A O 1
ATOM 1849 N N . GLN A 1 239 ? 23.588 -8.491 -19.090 1.00 97.31 239 GLN A N 1
ATOM 1850 C CA . GLN A 1 239 ? 22.749 -7.443 -19.665 1.00 97.31 239 GLN A CA 1
ATOM 1851 C C . GLN A 1 239 ? 21.274 -7.858 -19.703 1.00 97.31 239 GLN A C 1
ATOM 1853 O O . GLN A 1 239 ? 20.420 -7.071 -19.287 1.00 97.31 239 GLN A O 1
ATOM 1858 N N . GLU A 1 240 ? 20.986 -9.083 -20.144 1.00 97.50 240 GLU A N 1
ATOM 1859 C CA . GLU A 1 240 ? 19.648 -9.681 -20.155 1.00 97.50 240 GLU A CA 1
ATOM 1860 C C . GLU A 1 240 ? 19.084 -9.802 -18.737 1.00 97.50 240 GLU A C 1
ATOM 1862 O O . GLU A 1 240 ? 17.962 -9.375 -18.479 1.00 97.50 240 GLU A O 1
ATOM 1867 N N . PHE A 1 241 ? 19.880 -10.283 -17.779 1.00 97.75 241 PHE A N 1
ATOM 1868 C CA . PHE A 1 241 ? 19.461 -10.388 -16.383 1.00 97.75 241 PHE A CA 1
ATOM 1869 C C . PHE A 1 241 ? 19.161 -9.017 -15.765 1.00 97.75 241 PHE A C 1
ATOM 1871 O O . PHE A 1 241 ? 18.166 -8.850 -15.057 1.00 97.75 241 PHE A O 1
ATOM 1878 N N . LYS A 1 242 ? 19.988 -8.004 -16.049 1.00 97.81 242 LYS A N 1
ATOM 1879 C CA . LYS A 1 242 ? 19.726 -6.625 -15.615 1.00 97.81 242 LYS A CA 1
ATOM 1880 C C . LYS A 1 242 ? 18.481 -6.043 -16.282 1.00 97.81 242 LYS A C 1
ATOM 1882 O O . LYS A 1 242 ? 17.776 -5.278 -15.631 1.00 97.81 242 LYS A O 1
ATOM 1887 N N . ALA A 1 243 ? 18.223 -6.359 -17.552 1.00 97.50 243 ALA A N 1
ATOM 1888 C CA . ALA A 1 243 ? 17.009 -5.937 -18.248 1.00 97.50 243 ALA A CA 1
ATOM 1889 C C . ALA A 1 243 ? 15.768 -6.576 -17.618 1.00 97.50 243 ALA A C 1
ATOM 1891 O O . ALA A 1 243 ? 14.883 -5.849 -17.183 1.00 97.50 243 ALA A O 1
ATOM 1892 N N . HIS A 1 244 ? 15.785 -7.893 -17.421 1.00 97.62 244 HIS A N 1
ATOM 1893 C CA . HIS A 1 244 ? 14.715 -8.627 -16.752 1.00 97.62 244 HIS A CA 1
ATOM 1894 C C . HIS A 1 244 ? 14.447 -8.104 -15.330 1.00 97.62 244 HIS A C 1
ATOM 1896 O O . HIS A 1 244 ? 13.302 -7.890 -14.948 1.00 97.62 244 HIS A O 1
ATOM 1902 N N . CYS A 1 245 ? 15.490 -7.837 -14.534 1.00 96.88 245 CYS A N 1
ATOM 1903 C CA . CYS A 1 245 ? 15.317 -7.246 -13.202 1.00 96.88 245 CYS A CA 1
ATOM 1904 C C . CYS A 1 245 ? 14.696 -5.840 -13.248 1.00 96.88 245 CYS A C 1
ATOM 1906 O O . CYS A 1 245 ? 13.927 -5.495 -12.353 1.00 96.88 245 CYS A O 1
ATOM 1908 N N . ARG A 1 246 ? 15.025 -5.020 -14.258 1.00 97.31 246 ARG A N 1
ATOM 1909 C CA . ARG A 1 246 ? 14.397 -3.701 -14.442 1.00 97.31 246 ARG A CA 1
ATOM 1910 C C . ARG A 1 246 ? 12.927 -3.835 -14.825 1.00 97.31 246 ARG A C 1
ATOM 1912 O O . ARG A 1 246 ? 12.104 -3.167 -14.216 1.00 97.31 246 ARG A O 1
ATOM 1919 N N . GLU A 1 247 ? 12.609 -4.726 -15.759 1.00 97.19 247 GLU A N 1
ATOM 1920 C CA . GLU A 1 247 ? 11.233 -4.997 -16.186 1.00 97.19 247 GLU A CA 1
ATOM 1921 C C . GLU A 1 247 ? 10.370 -5.509 -15.028 1.00 97.19 247 GLU A C 1
ATOM 1923 O O . GLU A 1 247 ? 9.288 -4.983 -14.786 1.00 97.19 247 GLU A O 1
ATOM 1928 N N . GLU A 1 248 ? 10.857 -6.477 -14.247 1.00 97.00 248 GLU A N 1
ATOM 1929 C CA . GLU A 1 248 ? 10.123 -6.978 -13.080 1.00 97.00 248 GLU A CA 1
ATOM 1930 C C . GLU A 1 248 ? 9.996 -5.919 -11.976 1.00 97.00 248 GLU A C 1
ATOM 1932 O O . GLU A 1 248 ? 8.960 -5.837 -11.317 1.00 97.00 248 GLU A O 1
ATOM 1937 N N . MET A 1 249 ? 11.002 -5.060 -11.788 1.00 96.12 249 MET A N 1
ATOM 1938 C CA . MET A 1 249 ? 10.899 -3.925 -10.869 1.00 96.12 249 MET A CA 1
ATOM 1939 C C . MET A 1 249 ? 9.820 -2.933 -11.322 1.00 96.12 249 MET A C 1
ATOM 1941 O O . MET A 1 249 ? 8.998 -2.535 -10.500 1.00 96.12 249 MET A O 1
ATOM 1945 N N . GLU A 1 250 ? 9.797 -2.555 -12.601 1.00 97.06 250 GLU A N 1
ATOM 1946 C CA . GLU A 1 250 ? 8.769 -1.675 -13.170 1.00 97.06 250 GLU A CA 1
ATOM 1947 C C . GLU A 1 250 ? 7.380 -2.311 -13.068 1.00 97.06 250 GLU A C 1
ATOM 1949 O O . GLU A 1 250 ? 6.435 -1.660 -12.630 1.00 97.06 250 GLU A O 1
ATOM 1954 N N . ARG A 1 251 ? 7.259 -3.608 -13.362 1.00 97.94 251 ARG A N 1
ATOM 1955 C CA . ARG A 1 251 ? 6.015 -4.370 -13.212 1.00 97.94 251 ARG A CA 1
ATOM 1956 C C . ARG A 1 251 ? 5.516 -4.379 -11.769 1.00 97.94 251 ARG A C 1
ATOM 1958 O O . ARG A 1 251 ? 4.331 -4.167 -11.522 1.00 97.94 251 ARG A O 1
ATOM 1965 N N . LEU A 1 252 ? 6.395 -4.630 -10.798 1.00 97.00 252 LEU A N 1
ATOM 1966 C CA . LEU A 1 252 ? 6.026 -4.610 -9.381 1.00 97.00 252 LEU A CA 1
ATOM 1967 C C . LEU A 1 252 ? 5.661 -3.199 -8.914 1.00 97.00 252 LEU A C 1
ATOM 1969 O O . LEU A 1 252 ? 4.715 -3.050 -8.145 1.00 97.00 252 LEU A O 1
ATOM 1973 N N . GLN A 1 253 ? 6.364 -2.167 -9.386 1.00 96.38 253 GLN A N 1
ATOM 1974 C CA . GLN A 1 253 ? 6.019 -0.773 -9.103 1.00 96.38 253 GLN A CA 1
ATOM 1975 C C . GLN A 1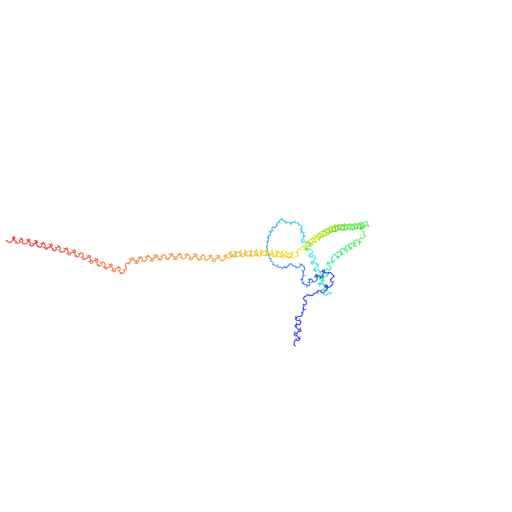 253 ? 4.641 -0.413 -9.664 1.00 96.38 253 GLN A C 1
ATOM 1977 O O . GLN A 1 253 ? 3.821 0.117 -8.921 1.00 96.38 253 GLN A O 1
ATOM 1982 N N . GLN A 1 254 ? 4.350 -0.790 -10.911 1.00 96.31 254 GLN A N 1
ATOM 1983 C CA . GLN A 1 254 ? 3.029 -0.623 -11.520 1.00 96.31 254 GLN A CA 1
ATOM 1984 C C . GLN A 1 254 ? 1.951 -1.379 -10.741 1.00 96.31 254 GLN A C 1
ATOM 1986 O O . GLN A 1 254 ? 0.902 -0.817 -10.457 1.00 96.31 254 GLN A O 1
ATOM 1991 N N . ASN A 1 255 ? 2.207 -2.618 -10.313 1.00 96.38 255 ASN A N 1
ATOM 1992 C CA . ASN A 1 255 ? 1.263 -3.356 -9.471 1.00 96.38 255 ASN A CA 1
ATOM 1993 C C . ASN A 1 255 ? 1.015 -2.652 -8.131 1.00 96.38 255 ASN A C 1
ATOM 1995 O O . ASN A 1 255 ? -0.118 -2.609 -7.668 1.00 96.38 255 ASN A O 1
ATOM 1999 N N . ILE A 1 256 ? 2.049 -2.087 -7.501 1.00 94.69 256 ILE A N 1
ATOM 2000 C CA . ILE A 1 256 ? 1.896 -1.312 -6.263 1.00 94.69 256 ILE A CA 1
ATOM 2001 C C . ILE A 1 256 ? 1.083 -0.040 -6.517 1.00 94.69 256 ILE A C 1
ATOM 2003 O O . ILE A 1 256 ? 0.262 0.325 -5.680 1.00 94.69 256 ILE A O 1
ATOM 2007 N N . GLU A 1 257 ? 1.312 0.654 -7.629 1.00 94.12 257 GLU A N 1
ATOM 2008 C CA . GLU A 1 257 ? 0.540 1.840 -8.006 1.00 94.12 257 GLU A CA 1
ATOM 2009 C C . GLU A 1 257 ? -0.917 1.496 -8.304 1.00 94.12 257 GLU A C 1
ATOM 2011 O O . GLU A 1 257 ? -1.798 2.169 -7.780 1.00 94.12 257 GLU A O 1
ATOM 2016 N N . ASN A 1 258 ? -1.174 0.408 -9.030 1.00 92.38 258 ASN A N 1
ATOM 2017 C CA . ASN A 1 258 ? -2.518 -0.097 -9.289 1.00 92.38 258 ASN A CA 1
ATOM 2018 C C . ASN A 1 258 ? -3.220 -0.488 -7.989 1.00 92.38 258 ASN A C 1
ATOM 2020 O O . ASN A 1 258 ? -4.327 -0.034 -7.760 1.00 92.38 258 ASN A O 1
ATOM 2024 N N . LEU A 1 259 ? -2.562 -1.221 -7.084 1.00 89.25 259 LEU A N 1
ATOM 2025 C CA . LEU A 1 259 ? -3.129 -1.560 -5.771 1.00 89.25 259 LEU A CA 1
ATOM 2026 C C . LEU A 1 259 ? -3.383 -0.318 -4.907 1.00 89.25 259 LEU A C 1
ATOM 2028 O O . LEU A 1 259 ? -4.329 -0.284 -4.128 1.00 89.25 259 LEU A O 1
ATOM 2032 N N . LYS A 1 260 ? -2.541 0.717 -5.012 1.00 86.50 260 LYS A N 1
ATOM 2033 C CA . LYS A 1 260 ? -2.790 2.002 -4.343 1.00 86.50 260 LYS A CA 1
ATOM 2034 C C . LYS A 1 260 ? -3.966 2.741 -4.970 1.00 86.50 260 LYS A C 1
ATOM 2036 O O . LYS A 1 260 ? -4.715 3.367 -4.232 1.00 86.50 260 LYS A O 1
ATOM 2041 N N . ALA A 1 261 ? -4.106 2.702 -6.293 1.00 85.00 261 ALA A N 1
ATOM 2042 C CA . ALA A 1 261 ? -5.228 3.299 -7.004 1.00 85.00 261 ALA A CA 1
ATOM 2043 C C . ALA A 1 261 ? -6.529 2.558 -6.679 1.00 85.00 261 ALA A C 1
ATOM 2045 O O . ALA A 1 261 ? -7.491 3.207 -6.299 1.00 85.00 261 ALA A O 1
ATOM 2046 N N . GLU A 1 262 ? -6.522 1.224 -6.696 1.00 80.56 262 GLU A N 1
ATOM 2047 C CA . GLU A 1 262 ? -7.616 0.369 -6.230 1.00 80.56 262 GLU A CA 1
ATOM 2048 C C . GLU A 1 262 ? -7.952 0.665 -4.770 1.00 80.56 262 GLU A C 1
ATOM 2050 O O . GLU A 1 262 ? -9.104 0.910 -4.480 1.00 80.56 262 GLU A O 1
ATOM 2055 N N . ALA A 1 263 ? -6.984 0.803 -3.859 1.00 74.56 263 ALA A N 1
ATOM 2056 C CA . ALA A 1 263 ? -7.268 1.198 -2.472 1.00 74.56 263 ALA A CA 1
ATOM 2057 C C . ALA A 1 263 ? -7.857 2.622 -2.328 1.00 74.56 263 ALA A C 1
ATOM 2059 O O . ALA A 1 263 ? -8.451 2.953 -1.299 1.00 74.56 263 ALA A O 1
ATOM 2060 N N . VAL A 1 264 ? -7.654 3.494 -3.321 1.00 67.62 264 VAL A N 1
ATOM 2061 C CA . VAL A 1 264 ? -8.238 4.844 -3.376 1.00 67.62 264 VAL A CA 1
ATOM 2062 C C . VAL A 1 264 ? -9.623 4.821 -4.038 1.00 67.62 264 VAL A C 1
ATOM 2064 O O . VAL A 1 264 ? -10.502 5.562 -3.597 1.00 67.62 264 VAL A O 1
ATOM 2067 N N . GLU A 1 265 ? -9.839 3.972 -5.048 1.00 62.16 265 GLU A N 1
ATOM 2068 C CA . GLU A 1 265 ? -11.138 3.736 -5.697 1.00 62.16 265 GLU A CA 1
ATOM 2069 C C . GLU A 1 265 ? -12.079 2.866 -4.842 1.00 62.16 265 GLU A C 1
ATOM 2071 O O . GLU A 1 265 ? -13.270 3.163 -4.767 1.00 62.16 265 GLU A O 1
ATOM 2076 N N . ASP A 1 266 ? -11.538 1.960 -4.019 1.00 53.09 266 ASP A N 1
ATOM 2077 C CA . ASP A 1 266 ? -12.151 1.340 -2.831 1.00 53.09 266 ASP A CA 1
ATOM 2078 C C . ASP A 1 266 ? -12.417 2.386 -1.720 1.00 53.09 266 ASP A C 1
ATOM 2080 O O . ASP A 1 266 ? -12.579 2.089 -0.535 1.00 53.09 266 ASP A O 1
ATOM 2084 N N . GLY A 1 267 ? -12.608 3.652 -2.093 1.00 54.19 267 GLY A N 1
ATOM 2085 C CA . GLY A 1 267 ? -13.541 4.541 -1.408 1.00 54.19 267 GLY A CA 1
ATOM 2086 C C . GLY A 1 267 ? -14.927 3.901 -1.207 1.00 54.19 267 GLY A C 1
ATOM 2087 O O . GLY A 1 267 ? -15.645 4.292 -0.284 1.00 54.19 267 GLY A O 1
ATOM 2088 N N . GLU A 1 268 ? -15.271 2.860 -1.972 1.00 52.69 268 GLU A N 1
ATOM 2089 C CA . GLU A 1 268 ? -16.388 1.958 -1.678 1.00 52.69 268 GLU A CA 1
ATOM 2090 C C . GLU A 1 268 ? -16.199 1.082 -0.432 1.00 52.69 268 GLU A C 1
ATOM 2092 O O . GLU A 1 268 ? -17.207 0.629 0.086 1.00 52.69 268 GLU A O 1
ATOM 2097 N N . GLU A 1 269 ? -14.991 0.879 0.114 1.00 53.34 269 GLU A N 1
ATOM 2098 C CA . GLU A 1 269 ? -14.785 0.365 1.480 1.00 53.34 269 GLU A CA 1
ATOM 2099 C C . GLU A 1 269 ? -14.856 1.489 2.526 1.00 53.34 269 GLU A C 1
ATOM 2101 O O . GLU A 1 269 ? -15.219 1.254 3.683 1.00 53.34 269 GLU A O 1
ATOM 2106 N N . GLN A 1 270 ? -14.575 2.742 2.153 1.00 56.75 270 GLN A N 1
ATOM 2107 C CA . GLN A 1 270 ? -14.758 3.875 3.065 1.00 56.75 270 GLN A CA 1
ATOM 2108 C C . GLN A 1 270 ? -16.233 4.129 3.382 1.00 56.75 270 GLN A C 1
ATOM 2110 O O . GLN A 1 270 ? -16.538 4.481 4.515 1.00 56.75 270 GLN A O 1
ATOM 2115 N N . GLU A 1 271 ? -17.160 3.947 2.444 1.00 62.31 271 GLU A N 1
ATOM 2116 C CA . GLU A 1 271 ? -18.602 4.066 2.710 1.00 62.31 271 GLU A CA 1
ATOM 2117 C C . GLU A 1 271 ? -19.145 3.035 3.733 1.00 62.31 271 GLU A C 1
ATOM 2119 O O . GLU A 1 271 ? -19.733 3.455 4.733 1.00 62.31 271 GLU A O 1
ATOM 2124 N N . PRO A 1 272 ? -18.919 1.712 3.611 1.00 70.19 272 PRO A N 1
ATOM 2125 C CA . PRO A 1 272 ? -19.297 0.727 4.612 1.00 70.19 272 PRO A CA 1
ATOM 2126 C C . PRO A 1 272 ? -18.504 0.915 5.902 1.00 70.19 272 PRO A C 1
ATOM 2128 O O . PRO A 1 272 ? -19.104 0.801 6.965 1.00 70.19 272 PRO A O 1
ATOM 2131 N N . ASN A 1 273 ? -17.223 1.303 5.866 1.00 75.69 273 ASN A N 1
ATOM 2132 C CA . ASN A 1 273 ? -16.483 1.641 7.087 1.00 75.69 273 ASN A CA 1
ATOM 2133 C C . ASN A 1 273 ? -17.066 2.877 7.795 1.00 75.69 273 ASN A C 1
ATOM 2135 O O . ASN A 1 273 ? -17.205 2.871 9.018 1.00 75.69 273 ASN A O 1
ATOM 2139 N N . LYS A 1 274 ? -17.499 3.908 7.059 1.00 81.44 274 LYS A N 1
ATOM 2140 C CA . LYS A 1 274 ? -18.224 5.064 7.618 1.00 81.44 274 LYS A CA 1
ATOM 2141 C C . LYS A 1 274 ? -19.571 4.641 8.200 1.00 81.44 274 LYS A C 1
ATOM 2143 O O . LYS A 1 274 ? -19.921 5.099 9.287 1.00 81.44 274 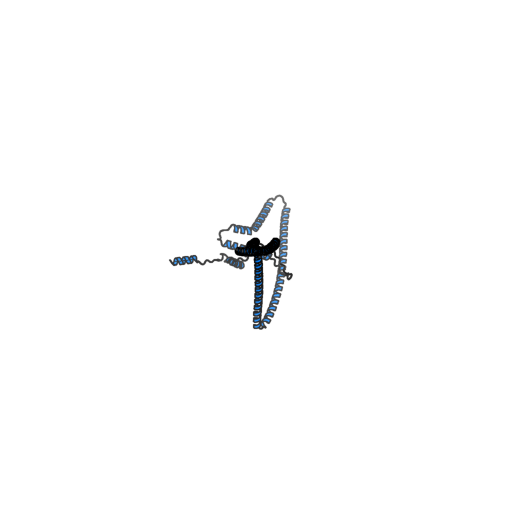LYS A O 1
ATOM 2148 N N . ILE A 1 275 ? -20.318 3.766 7.525 1.00 85.38 275 ILE A N 1
ATOM 2149 C CA . ILE A 1 275 ? -21.593 3.228 8.025 1.00 85.38 275 ILE A CA 1
ATOM 2150 C C . ILE A 1 275 ? -21.361 2.408 9.301 1.00 85.38 275 ILE A C 1
ATOM 2152 O O . ILE A 1 275 ? -22.073 2.605 10.284 1.00 85.38 275 ILE A O 1
ATOM 2156 N N . ILE A 1 276 ? -20.339 1.549 9.332 1.00 87.69 276 ILE A N 1
ATOM 2157 C CA . ILE A 1 276 ? -19.939 0.765 10.508 1.00 87.69 276 ILE A CA 1
ATOM 2158 C C . ILE A 1 276 ? -19.528 1.695 11.651 1.00 87.69 276 ILE A C 1
ATOM 2160 O O . ILE A 1 276 ? -19.966 1.505 12.784 1.00 87.69 276 ILE A O 1
ATOM 2164 N N . GLU A 1 277 ? -18.752 2.745 11.381 1.00 89.81 277 GLU A N 1
ATOM 2165 C CA . GLU A 1 277 ? -18.391 3.741 12.389 1.00 89.81 277 GLU A CA 1
ATOM 2166 C C . GLU A 1 277 ? -19.607 4.491 12.939 1.00 89.81 277 GLU A C 1
ATOM 2168 O O . GLU A 1 277 ? -19.690 4.740 14.146 1.00 89.81 277 GLU A O 1
ATOM 2173 N N . GLN A 1 278 ? -20.542 4.885 12.073 1.00 92.50 278 GLN A N 1
ATOM 2174 C CA . GLN A 1 278 ? -21.779 5.544 12.483 1.00 92.50 278 GLN A CA 1
ATOM 2175 C C . GLN A 1 278 ? -22.623 4.603 13.345 1.00 92.50 278 GLN A C 1
ATOM 2177 O O . GLN A 1 278 ? -23.050 4.990 14.435 1.00 92.50 278 GLN A O 1
ATOM 2182 N N . GLN A 1 279 ? -22.798 3.349 12.922 1.00 93.56 279 GLN A N 1
ATOM 2183 C CA . GLN A 1 279 ? -23.490 2.323 13.699 1.00 93.56 279 GLN A CA 1
ATOM 2184 C C . GLN A 1 279 ? -22.815 2.114 15.057 1.00 93.56 279 GLN A C 1
ATOM 2186 O O . GLN A 1 279 ? -23.484 2.190 16.088 1.00 93.56 279 GLN A O 1
ATOM 2191 N N . TYR A 1 280 ? -21.490 1.971 15.085 1.00 95.31 280 TYR A N 1
ATOM 2192 C CA . TYR A 1 280 ? -20.711 1.835 16.311 1.00 95.31 280 TYR A CA 1
ATOM 2193 C C . TYR A 1 280 ? -20.909 3.023 17.261 1.00 95.31 280 TYR A C 1
ATOM 2195 O O . TYR A 1 280 ? -21.146 2.824 18.453 1.00 95.31 280 TYR A O 1
ATOM 2203 N N . LYS A 1 281 ? -20.877 4.260 16.748 1.00 96.38 281 LYS A N 1
ATOM 2204 C CA . LYS A 1 281 ? -21.143 5.473 17.541 1.00 96.38 281 LYS A CA 1
ATOM 2205 C C . LYS A 1 281 ? -22.557 5.446 18.129 1.00 96.38 281 LYS A C 1
ATOM 2207 O O . LYS A 1 281 ? -22.716 5.648 19.331 1.00 96.38 281 LYS A O 1
ATOM 2212 N N . THR A 1 282 ? -23.571 5.110 17.328 1.00 96.75 282 THR A N 1
ATOM 2213 C CA . THR A 1 282 ? -24.958 5.038 17.823 1.00 96.75 282 THR A CA 1
ATOM 2214 C C . THR A 1 282 ? -25.155 3.951 18.881 1.00 96.75 282 THR A C 1
ATOM 2216 O O . THR A 1 282 ? -25.819 4.196 19.888 1.00 96.75 282 THR A O 1
ATOM 2219 N N . GLU A 1 283 ? -24.562 2.769 18.704 1.00 95.81 283 GLU A N 1
ATOM 2220 C CA . GLU A 1 283 ? -24.626 1.680 19.683 1.00 95.81 283 GLU A CA 1
ATOM 2221 C C . GLU A 1 283 ? -23.869 2.027 20.969 1.00 95.81 283 GLU A C 1
ATOM 2223 O O . GLU A 1 283 ? -24.354 1.766 22.072 1.00 95.81 283 GLU A O 1
ATOM 2228 N N . LYS A 1 284 ? -22.724 2.708 20.859 1.00 97.50 284 LYS A N 1
ATOM 2229 C CA . LYS A 1 284 ? -21.976 3.213 22.015 1.00 97.50 284 LYS A CA 1
ATOM 2230 C C . LYS A 1 284 ? -22.802 4.211 22.833 1.00 97.50 284 LYS A C 1
ATOM 2232 O O . LYS A 1 284 ? -22.844 4.103 24.062 1.00 97.50 284 LYS A O 1
ATOM 2237 N N . ASP A 1 285 ? -23.518 5.119 22.174 1.00 97.31 285 ASP A N 1
ATOM 2238 C CA . ASP A 1 285 ? -24.406 6.079 22.839 1.00 97.31 285 ASP A CA 1
ATOM 2239 C C . ASP A 1 285 ? -25.614 5.391 23.492 1.00 97.31 285 ASP A C 1
ATOM 2241 O O . ASP A 1 285 ? -25.997 5.728 24.620 1.00 97.31 285 ASP A O 1
ATOM 2245 N N . LYS A 1 286 ? -26.212 4.394 22.822 1.00 97.56 286 LYS A N 1
ATOM 2246 C CA . LYS A 1 286 ? -27.281 3.561 23.404 1.00 97.56 286 LYS A CA 1
ATOM 2247 C C . LYS A 1 286 ? -26.784 2.834 24.651 1.00 97.56 286 LYS A C 1
ATOM 2249 O O . LYS A 1 286 ? -27.445 2.889 25.689 1.00 97.56 286 LYS A O 1
ATOM 2254 N N . LEU A 1 287 ? -25.602 2.224 24.592 1.00 97.50 287 LEU A N 1
ATOM 2255 C CA . LEU A 1 287 ? -24.985 1.548 25.731 1.00 97.50 287 LEU A CA 1
ATOM 2256 C C . LEU A 1 287 ? -24.753 2.515 26.898 1.00 97.50 287 LEU A C 1
ATOM 2258 O O . LEU A 1 287 ? -25.043 2.178 28.047 1.00 97.50 287 LEU A O 1
ATOM 2262 N N . GLN A 1 288 ? -24.276 3.731 26.625 1.00 97.62 288 GLN A N 1
ATOM 2263 C CA . GLN A 1 288 ? -24.082 4.747 27.657 1.00 97.62 288 GLN A CA 1
ATOM 2264 C C . GLN A 1 288 ? -25.412 5.158 28.307 1.00 97.62 288 GLN A C 1
ATOM 2266 O O . GLN A 1 288 ? -25.491 5.233 29.536 1.00 97.62 288 GLN A O 1
ATOM 2271 N N . LYS A 1 289 ? -26.482 5.337 27.520 1.00 97.88 289 LYS A N 1
ATOM 2272 C CA . LYS A 1 289 ? -27.835 5.596 28.044 1.00 97.88 289 LYS A CA 1
ATOM 2273 C C . LYS A 1 289 ? -28.338 4.445 28.919 1.00 97.88 289 LYS A C 1
ATOM 2275 O O . LYS A 1 289 ? -28.844 4.695 30.012 1.00 97.88 289 LYS A O 1
ATOM 2280 N N . ILE A 1 290 ? -28.148 3.194 28.496 1.00 97.69 290 ILE A N 1
ATOM 2281 C CA . ILE A 1 290 ? -28.535 2.011 29.280 1.00 97.69 290 ILE A CA 1
ATOM 2282 C C . ILE A 1 290 ? -27.753 1.949 30.598 1.00 97.69 290 ILE A C 1
ATOM 2284 O O . ILE A 1 290 ? -28.351 1.728 31.649 1.00 97.69 290 ILE A O 1
ATOM 2288 N N . ARG A 1 291 ? -26.440 2.215 30.584 1.00 97.69 291 ARG A N 1
ATOM 2289 C CA . ARG A 1 291 ? -25.621 2.274 31.809 1.00 97.69 291 ARG A CA 1
ATOM 2290 C C . ARG A 1 291 ? -26.118 3.341 32.785 1.00 97.69 291 ARG A C 1
ATOM 2292 O O . ARG A 1 291 ? -26.167 3.086 33.986 1.00 97.69 291 ARG A O 1
ATOM 2299 N N . LEU A 1 292 ? -26.526 4.509 32.287 1.00 97.62 292 LEU A N 1
ATOM 2300 C CA . LEU A 1 292 ? -27.109 5.565 33.122 1.00 97.62 292 LEU A CA 1
ATOM 2301 C C . LEU A 1 292 ? -28.462 5.152 33.716 1.00 97.62 292 LEU A C 1
ATOM 2303 O O . LEU A 1 292 ? -28.703 5.382 34.903 1.00 97.62 292 LEU A O 1
ATOM 2307 N N . LEU A 1 293 ? -29.329 4.507 32.929 1.00 97.69 293 LEU A N 1
ATOM 2308 C CA . LEU A 1 293 ? -30.601 3.971 33.422 1.00 97.69 293 LEU A CA 1
ATOM 2309 C C . LEU A 1 293 ? -30.381 2.893 34.487 1.00 97.69 293 LEU A C 1
ATOM 2311 O O . LEU A 1 293 ? -31.034 2.928 35.528 1.00 97.69 293 LEU A O 1
ATOM 2315 N N . LEU A 1 294 ? -29.425 1.988 34.274 1.00 97.75 294 LEU A N 1
ATOM 2316 C CA . LEU A 1 294 ? -29.047 0.970 35.252 1.00 97.75 294 LEU A CA 1
ATOM 2317 C C . LEU A 1 294 ? -28.545 1.609 36.551 1.00 97.75 294 LEU A C 1
ATOM 2319 O O . LEU A 1 294 ? -29.002 1.246 37.631 1.00 97.75 294 LEU A O 1
ATOM 2323 N N . ALA A 1 295 ? -27.662 2.607 36.462 1.00 98.00 295 ALA A N 1
ATOM 2324 C CA . ALA A 1 295 ? -27.173 3.332 37.632 1.00 98.00 295 ALA A CA 1
ATOM 2325 C C . ALA A 1 295 ? -28.313 4.019 38.403 1.00 98.00 295 ALA A C 1
ATOM 2327 O O . ALA A 1 295 ? -28.324 4.002 39.635 1.00 98.00 295 ALA A O 1
ATOM 2328 N N . ARG A 1 296 ? -29.300 4.587 37.697 1.00 97.94 296 ARG A N 1
ATOM 2329 C CA . ARG A 1 296 ? -30.502 5.162 38.317 1.00 97.94 296 ARG A CA 1
ATOM 2330 C C . ARG A 1 296 ? -31.326 4.098 39.044 1.00 97.94 296 ARG A C 1
ATOM 2332 O O . ARG A 1 296 ? -31.660 4.305 40.207 1.00 97.94 296 ARG A O 1
ATOM 2339 N N . ARG A 1 297 ? -31.599 2.956 38.404 1.00 98.00 297 ARG A N 1
ATOM 2340 C CA . ARG A 1 297 ? -32.323 1.839 39.034 1.00 98.00 297 ARG A CA 1
ATOM 2341 C C . ARG A 1 297 ? -31.584 1.290 40.250 1.00 98.00 297 ARG A C 1
ATOM 2343 O O . ARG A 1 297 ? -32.210 1.072 41.277 1.00 98.00 297 ARG A O 1
ATOM 2350 N N . ASN A 1 298 ? -30.262 1.164 40.188 1.00 98.00 298 ASN A N 1
ATOM 2351 C CA . ASN A 1 298 ? -29.458 0.727 41.330 1.00 98.00 298 ASN A CA 1
ATOM 2352 C C . ASN A 1 298 ? -29.541 1.705 42.510 1.00 98.00 298 ASN A C 1
ATOM 2354 O O . ASN A 1 298 ? -29.620 1.270 43.656 1.00 98.00 298 ASN A O 1
ATOM 2358 N N . ARG A 1 299 ? -29.580 3.021 42.255 1.00 97.69 299 ARG A N 1
ATOM 2359 C CA . ARG A 1 299 ? -29.828 4.015 43.314 1.00 97.69 299 ARG A CA 1
ATOM 2360 C C . ARG A 1 299 ? -31.228 3.873 43.908 1.00 97.69 299 ARG A C 1
ATOM 2362 O O . ARG A 1 299 ? -31.363 3.928 45.124 1.00 97.69 299 ARG A O 1
ATOM 2369 N N . GLU A 1 300 ? -32.249 3.676 43.074 1.00 97.75 300 GLU A N 1
ATOM 2370 C CA . GLU A 1 300 ? -33.627 3.435 43.532 1.00 97.75 300 GLU A CA 1
ATOM 2371 C C . GLU A 1 300 ? -33.707 2.175 44.410 1.00 97.75 300 GLU A C 1
ATOM 2373 O O . GLU A 1 300 ? -34.278 2.229 45.498 1.00 97.75 300 GLU A O 1
ATOM 2378 N N . ILE A 1 301 ? -33.064 1.077 43.996 1.00 97.69 301 ILE A N 1
ATOM 2379 C CA . ILE A 1 301 ? -32.972 -0.167 44.775 1.00 97.69 301 ILE A CA 1
ATOM 2380 C C . ILE A 1 301 ? -32.276 0.079 46.115 1.00 97.69 301 ILE A C 1
ATOM 2382 O O . ILE A 1 301 ? -32.804 -0.326 47.144 1.00 97.69 301 ILE A O 1
ATOM 2386 N N . ALA A 1 302 ? -31.143 0.785 46.133 1.00 97.69 302 ALA A N 1
ATOM 2387 C CA . ALA A 1 302 ? -30.421 1.079 47.371 1.00 97.69 302 ALA A CA 1
ATOM 2388 C C . ALA A 1 302 ? -31.250 1.934 48.347 1.00 97.69 302 ALA A C 1
ATOM 2390 O O . ALA A 1 302 ? -31.208 1.720 49.556 1.00 97.69 302 ALA A O 1
ATOM 2391 N N . ILE A 1 303 ? -32.031 2.893 47.836 1.00 97.19 303 ILE A N 1
ATOM 2392 C CA . ILE A 1 303 ? -32.956 3.685 48.659 1.00 97.19 303 ILE A CA 1
ATOM 2393 C C . ILE A 1 303 ? -34.070 2.796 49.220 1.00 97.19 303 ILE A C 1
ATOM 2395 O O . ILE A 1 303 ? -34.406 2.917 50.395 1.00 97.19 303 ILE A O 1
ATOM 2399 N N . LEU A 1 304 ? -34.645 1.910 48.404 1.00 96.75 304 LEU A N 1
ATOM 2400 C CA . LEU A 1 304 ? -35.678 0.980 48.861 1.00 96.75 304 LEU A CA 1
ATOM 2401 C C . LEU A 1 304 ? -35.143 -0.003 49.904 1.00 96.75 304 LEU A C 1
ATOM 2403 O O . LEU A 1 304 ? -35.824 -0.235 50.892 1.00 96.75 304 LEU A O 1
ATOM 2407 N N . GLN A 1 305 ? -33.926 -0.520 49.730 1.00 96.06 305 GLN A N 1
ATOM 2408 C CA . GLN A 1 305 ? -33.264 -1.368 50.723 1.00 96.06 305 GLN A CA 1
ATOM 2409 C C . GLN A 1 305 ? -33.115 -0.641 52.060 1.00 96.06 305 GLN A C 1
ATOM 2411 O O . GLN A 1 305 ? -33.567 -1.162 53.069 1.00 96.06 305 GLN A O 1
ATOM 2416 N N . ARG A 1 306 ? -32.632 0.611 52.064 1.00 96.19 306 ARG A N 1
ATOM 2417 C CA . ARG A 1 306 ? -32.568 1.417 53.298 1.00 96.19 306 ARG A CA 1
ATOM 2418 C C . ARG A 1 306 ? -33.935 1.602 53.953 1.00 96.19 306 ARG A C 1
ATOM 2420 O O . ARG A 1 306 ? -34.045 1.471 55.162 1.00 96.19 306 ARG A O 1
ATOM 2427 N N . LYS A 1 307 ? -34.983 1.867 53.165 1.00 95.69 307 LYS A N 1
ATOM 2428 C CA . LYS A 1 307 ? -36.356 1.975 53.689 1.00 95.69 307 LYS A CA 1
ATOM 2429 C C . LYS A 1 307 ? -36.876 0.661 54.267 1.00 95.69 307 LYS A C 1
ATOM 2431 O O . LYS A 1 307 ? -37.687 0.694 55.182 1.00 95.69 307 LYS A O 1
ATOM 2436 N N . ILE A 1 308 ? -36.464 -0.477 53.710 1.00 93.56 308 ILE A N 1
ATOM 2437 C CA . ILE A 1 308 ? -36.796 -1.797 54.253 1.00 93.56 308 ILE A CA 1
ATOM 2438 C C . ILE A 1 308 ? -36.051 -2.007 55.574 1.00 93.56 308 ILE A C 1
ATOM 2440 O O . ILE A 1 308 ? -36.678 -2.420 56.542 1.00 93.56 308 ILE A O 1
ATOM 2444 N N . ASP A 1 309 ? -34.765 -1.659 55.632 1.00 93.00 309 ASP A N 1
ATOM 2445 C CA . ASP A 1 309 ? -33.936 -1.791 56.836 1.00 93.00 309 ASP A CA 1
ATOM 2446 C C . ASP A 1 309 ? -34.389 -0.856 57.976 1.00 93.00 309 ASP A C 1
ATOM 2448 O O . ASP A 1 309 ? -34.216 -1.175 59.148 1.00 93.00 309 ASP A O 1
ATOM 2452 N N . GLU A 1 310 ? -34.996 0.293 57.658 1.00 91.56 310 GLU A N 1
ATOM 2453 C CA . GLU A 1 310 ? -35.595 1.209 58.642 1.00 91.56 310 GLU A CA 1
ATOM 2454 C C . GLU A 1 310 ? -36.836 0.626 59.339 1.00 91.56 310 GLU A C 1
ATOM 2456 O O . GLU A 1 310 ? -37.217 1.105 60.410 1.00 91.56 310 GLU A O 1
ATOM 2461 N N . VAL A 1 311 ? -37.489 -0.382 58.753 1.00 93.06 311 VAL A N 1
ATOM 2462 C CA . VAL A 1 311 ? -38.680 -1.013 59.331 1.00 93.06 311 VAL A CA 1
ATOM 2463 C C . VAL A 1 311 ? -38.250 -2.209 60.184 1.00 93.06 311 VAL A C 1
ATOM 2465 O O . VAL A 1 311 ? -37.773 -3.200 59.628 1.00 93.06 311 VAL A O 1
ATOM 2468 N N . PRO A 1 312 ? -38.476 -2.183 61.515 1.00 91.81 312 PRO A N 1
ATOM 2469 C CA . PRO A 1 312 ? -38.098 -3.291 62.376 1.00 91.81 312 PRO A CA 1
ATOM 2470 C C . PRO A 1 312 ? -38.767 -4.590 61.943 1.00 91.81 312 PRO A C 1
ATOM 2472 O O . PRO A 1 312 ? -39.981 -4.667 61.721 1.00 91.81 312 PRO A O 1
ATOM 2475 N N . SER A 1 313 ? -37.964 -5.638 61.870 1.00 91.94 313 SER A N 1
ATOM 2476 C CA . SER A 1 313 ? -38.422 -6.977 61.554 1.00 91.94 313 SER A CA 1
ATOM 2477 C C . SER A 1 313 ? -39.393 -7.501 62.618 1.00 91.94 313 SER A C 1
ATOM 2479 O O . SER A 1 313 ? -39.430 -7.070 63.775 1.00 91.94 313 SER A O 1
ATOM 2481 N N . ARG A 1 314 ? -40.169 -8.525 62.252 1.00 94.75 314 ARG A N 1
ATOM 2482 C CA . ARG A 1 314 ? -41.073 -9.224 63.180 1.00 94.75 314 ARG A CA 1
ATOM 2483 C C . ARG A 1 314 ? -40.354 -9.716 64.445 1.00 94.75 314 ARG A C 1
ATOM 2485 O O . ARG A 1 314 ? -40.951 -9.715 65.524 1.00 94.75 314 ARG A O 1
ATOM 2492 N N . ALA A 1 315 ? -39.095 -10.132 64.314 1.00 93.69 315 ALA A N 1
ATOM 2493 C CA . ALA A 1 315 ? -38.269 -10.579 65.430 1.00 93.69 315 ALA A CA 1
ATOM 2494 C C . ALA A 1 315 ? -37.894 -9.415 66.363 1.00 93.69 315 ALA A C 1
ATOM 2496 O O . ALA A 1 315 ? -38.089 -9.529 67.573 1.00 93.69 315 ALA A O 1
ATOM 2497 N N . GLU A 1 316 ? -37.453 -8.281 65.811 1.00 94.62 316 GLU A N 1
ATOM 2498 C CA . GLU A 1 316 ? -37.125 -7.070 66.581 1.00 94.62 316 GLU A CA 1
ATOM 2499 C C . GLU A 1 316 ? -38.353 -6.503 67.298 1.00 94.62 316 GLU A C 1
ATOM 2501 O O . GLU A 1 316 ? -38.283 -6.210 68.489 1.00 94.62 316 GLU A O 1
ATOM 2506 N N . LEU A 1 317 ? -39.516 -6.450 66.638 1.00 95.44 317 LEU A N 1
ATOM 2507 C CA . LEU A 1 317 ? -40.777 -6.053 67.280 1.00 95.44 317 LEU A CA 1
ATOM 2508 C C . LEU A 1 317 ? -41.120 -6.946 68.477 1.00 95.44 317 LEU A C 1
ATOM 2510 O O . LEU A 1 317 ? -41.535 -6.456 69.526 1.00 95.44 317 LEU A O 1
ATOM 2514 N N . THR A 1 318 ? -40.911 -8.256 68.339 1.00 95.88 318 THR A N 1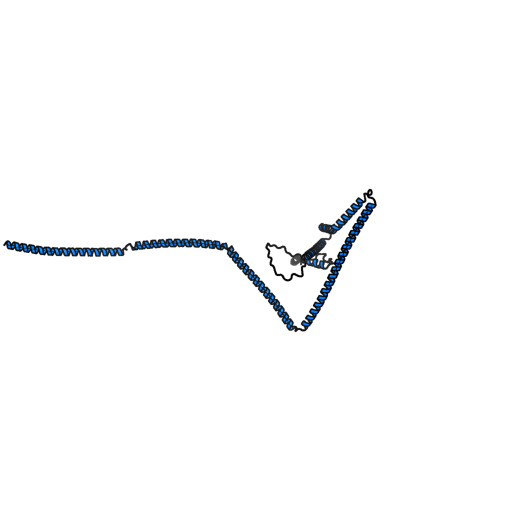
ATOM 2515 C CA . THR A 1 318 ? -41.143 -9.210 69.431 1.00 95.88 318 THR A CA 1
ATOM 2516 C C . THR A 1 318 ? -40.169 -8.970 70.586 1.00 95.88 318 THR A C 1
ATOM 2518 O O . THR A 1 318 ? -40.558 -9.042 71.754 1.00 95.88 318 THR A O 1
ATOM 2521 N N . GLN A 1 319 ? -38.909 -8.653 70.282 1.00 96.06 319 GLN A N 1
ATOM 2522 C CA . GLN A 1 319 ? -37.907 -8.304 71.286 1.00 96.06 319 GLN A CA 1
ATOM 2523 C C . GLN A 1 319 ? -38.269 -7.002 72.012 1.00 96.06 319 GLN A C 1
ATOM 2525 O O . GLN A 1 319 ? -38.245 -6.974 73.244 1.00 96.06 319 GLN A O 1
ATOM 2530 N N . TYR A 1 320 ? -38.664 -5.954 71.282 1.00 96.38 320 TYR A N 1
ATOM 2531 C CA . TYR A 1 320 ? -39.122 -4.698 71.873 1.00 96.38 320 TYR A CA 1
ATOM 2532 C C . TYR A 1 320 ? -40.341 -4.914 72.762 1.00 96.38 320 TYR A C 1
ATOM 2534 O O . TYR A 1 320 ? -40.357 -4.422 73.884 1.00 96.38 320 TYR A O 1
ATOM 2542 N N . GLN A 1 321 ? -41.323 -5.705 72.327 1.00 96.50 321 GLN A N 1
ATOM 2543 C CA . GLN A 1 321 ? -42.501 -6.014 73.136 1.00 96.50 321 GLN A CA 1
ATOM 2544 C C . GLN A 1 321 ? -42.130 -6.705 74.456 1.00 96.50 321 GLN A C 1
ATOM 2546 O O . GLN A 1 321 ? -42.594 -6.279 75.513 1.00 96.50 321 GLN A O 1
ATOM 2551 N N . LYS A 1 322 ? -41.270 -7.734 74.419 1.00 96.56 322 LYS A N 1
ATOM 2552 C CA . LYS A 1 322 ? -40.777 -8.392 75.642 1.00 96.56 322 LYS A CA 1
ATOM 2553 C C . LYS A 1 322 ? -40.079 -7.390 76.556 1.00 96.56 322 LYS A C 1
ATOM 2555 O O . LYS A 1 322 ? -40.397 -7.320 77.740 1.00 96.56 322 LYS A O 1
ATOM 2560 N N . ARG A 1 323 ? -39.204 -6.554 75.989 1.00 96.88 323 ARG A N 1
ATOM 2561 C CA . ARG A 1 323 ? -38.476 -5.530 76.741 1.00 96.88 323 ARG A CA 1
ATOM 2562 C C . ARG A 1 323 ? -39.402 -4.480 77.357 1.00 96.88 323 ARG A C 1
ATOM 2564 O O . ARG A 1 323 ? -39.167 -4.073 78.489 1.00 96.88 323 ARG A O 1
ATOM 2571 N N . PHE A 1 324 ? -40.450 -4.057 76.653 1.00 97.06 324 PHE A N 1
ATOM 2572 C CA . PHE A 1 324 ? -41.453 -3.130 77.181 1.00 97.06 324 PHE A CA 1
ATOM 2573 C C . PHE A 1 324 ? -42.217 -3.734 78.357 1.00 97.06 324 PHE A C 1
ATOM 2575 O O . PHE A 1 324 ? -42.402 -3.057 79.365 1.00 97.06 324 PHE A O 1
ATOM 2582 N N . ILE A 1 325 ? -42.615 -5.005 78.259 1.00 96.38 325 ILE A N 1
ATOM 2583 C CA . ILE A 1 325 ? -43.300 -5.710 79.349 1.00 96.38 325 ILE A CA 1
ATOM 2584 C C . ILE A 1 325 ? -42.376 -5.835 80.565 1.00 96.38 325 ILE A C 1
ATOM 2586 O O . ILE A 1 325 ? -42.782 -5.500 81.675 1.00 96.38 325 ILE A O 1
ATOM 2590 N N . GLU A 1 326 ? -41.121 -6.247 80.367 1.00 96.06 326 GLU A N 1
ATOM 2591 C CA . GLU A 1 326 ? -40.116 -6.315 81.437 1.00 96.06 326 GLU A CA 1
ATOM 2592 C C . GLU A 1 326 ? -39.925 -4.959 82.127 1.00 96.06 326 GLU A C 1
ATOM 2594 O O . GLU A 1 326 ? -39.927 -4.875 83.357 1.00 96.06 326 GLU A O 1
ATOM 2599 N N . LEU A 1 327 ? -39.785 -3.889 81.339 1.00 97.00 327 LEU A N 1
ATOM 2600 C CA . LEU A 1 327 ? -39.583 -2.541 81.859 1.00 97.00 327 LEU A CA 1
ATOM 2601 C C . LEU A 1 327 ? -40.810 -2.054 82.643 1.00 97.00 327 LEU A C 1
ATOM 2603 O O . LEU A 1 327 ? -40.657 -1.483 83.720 1.00 97.00 327 LEU A O 1
ATOM 2607 N N . TYR A 1 328 ? -42.017 -2.322 82.140 1.00 96.81 328 TYR A N 1
ATOM 2608 C CA . TYR A 1 328 ? -43.269 -1.973 82.810 1.00 96.81 328 TYR A CA 1
ATOM 2609 C C . TYR A 1 328 ? -43.439 -2.719 84.139 1.00 96.81 328 TYR A C 1
ATOM 2611 O O . TYR A 1 328 ? -43.740 -2.104 85.162 1.00 96.81 328 TYR A O 1
ATOM 2619 N N . ILE A 1 329 ? -43.180 -4.029 84.165 1.00 95.88 329 ILE A N 1
ATOM 2620 C CA . ILE A 1 329 ? -43.233 -4.828 85.399 1.00 95.88 329 ILE A CA 1
ATOM 2621 C C . ILE A 1 329 ? -42.183 -4.328 86.403 1.00 95.88 329 ILE A C 1
ATOM 2623 O O . ILE A 1 329 ? -42.466 -4.201 87.591 1.00 95.88 329 ILE A O 1
ATOM 2627 N N . SER A 1 330 ? -40.979 -3.986 85.939 1.00 94.62 330 SER A N 1
ATOM 2628 C CA . SER A 1 330 ? -39.928 -3.448 86.809 1.00 94.62 330 SER A CA 1
ATOM 2629 C C . SER A 1 330 ? -40.311 -2.087 87.407 1.00 94.62 330 SER A C 1
ATOM 2631 O O . SER A 1 330 ? -40.132 -1.870 88.608 1.00 94.62 330 SER A O 1
ATOM 2633 N N . ALA A 1 331 ? -40.882 -1.189 86.599 1.00 96.31 331 ALA A N 1
ATOM 2634 C CA . ALA A 1 331 ? -41.336 0.126 87.043 1.00 96.31 331 ALA A CA 1
ATOM 2635 C C . ALA A 1 331 ? -42.492 0.022 88.050 1.00 96.31 331 ALA A C 1
ATOM 2637 O O . ALA A 1 331 ? -42.397 0.575 89.145 1.00 96.31 331 ALA A O 1
ATOM 2638 N N . THR A 1 332 ? -43.528 -0.762 87.735 1.00 95.12 332 THR A N 1
ATOM 2639 C CA . THR A 1 332 ? -44.674 -0.989 88.634 1.00 95.12 332 THR A CA 1
ATOM 2640 C C . THR A 1 332 ? -44.252 -1.660 89.940 1.00 95.12 332 THR A C 1
ATOM 2642 O O . THR A 1 332 ? -44.720 -1.271 91.009 1.00 95.12 332 THR A O 1
ATOM 2645 N N . HIS A 1 333 ? -43.317 -2.616 89.902 1.00 95.19 333 HIS A N 1
ATOM 2646 C CA . HIS A 1 333 ? -42.774 -3.230 91.115 1.00 95.19 333 HIS A CA 1
ATOM 2647 C C . HIS A 1 333 ? -42.007 -2.214 91.974 1.00 95.19 333 HIS A C 1
ATOM 2649 O O . HIS A 1 333 ? -42.140 -2.214 93.200 1.00 95.19 333 HIS A O 1
ATOM 2655 N N . LYS A 1 334 ? -41.240 -1.311 91.347 1.00 96.25 334 LYS A N 1
ATOM 2656 C CA . LYS A 1 334 ? -40.531 -0.232 92.048 1.00 96.25 334 LYS A CA 1
ATOM 2657 C C . LYS A 1 334 ? -41.504 0.740 92.720 1.00 96.25 334 LYS A C 1
ATOM 2659 O O . LYS A 1 334 ? -41.310 1.044 93.894 1.00 96.25 334 LYS A O 1
ATOM 2664 N N . GLU A 1 335 ? -42.545 1.180 92.018 1.00 95.50 335 GLU A N 1
ATOM 2665 C CA . GLU A 1 335 ? -43.602 2.038 92.577 1.00 95.50 335 GLU A CA 1
ATOM 2666 C C . GLU A 1 335 ? -44.345 1.337 93.719 1.00 95.50 335 GLU A C 1
ATOM 2668 O O . GLU A 1 335 ? -44.478 1.881 94.810 1.00 95.50 335 GLU A O 1
ATOM 2673 N N . THR A 1 336 ? -44.742 0.080 93.518 1.00 96.06 336 THR A N 1
ATOM 2674 C CA . THR A 1 336 ? -45.418 -0.735 94.538 1.00 96.06 336 THR A CA 1
ATOM 2675 C C . THR A 1 336 ? -44.565 -0.856 95.798 1.00 96.06 336 THR A C 1
ATOM 2677 O O . THR A 1 336 ? -45.055 -0.650 96.906 1.00 96.06 336 THR A O 1
ATOM 2680 N N . LYS A 1 337 ? -43.259 -1.110 95.652 1.00 96.88 337 LYS A N 1
ATOM 2681 C CA . LYS A 1 337 ? -42.324 -1.160 96.782 1.00 96.88 337 LYS A CA 1
ATOM 2682 C C . LYS A 1 337 ? -42.220 0.187 97.508 1.00 96.88 337 LYS A C 1
ATOM 2684 O O . LYS A 1 337 ? -42.131 0.199 98.737 1.00 96.88 337 LYS A O 1
ATOM 2689 N N . GLN A 1 338 ? -42.251 1.306 96.780 1.00 95.38 338 GLN A N 1
ATOM 2690 C CA . GLN A 1 338 ? -42.291 2.646 97.378 1.00 95.38 338 GLN A CA 1
ATOM 2691 C C . GLN A 1 338 ? -43.584 2.859 98.175 1.00 95.38 338 GLN A C 1
ATOM 2693 O O . GLN A 1 338 ? -43.509 3.292 99.324 1.00 95.38 338 GLN A O 1
ATOM 2698 N N . PHE A 1 339 ? -44.744 2.482 97.624 1.00 96.44 339 PHE A N 1
ATOM 2699 C CA . PHE A 1 339 ? -46.026 2.568 98.327 1.00 96.44 339 PHE A CA 1
ATOM 2700 C C . PHE A 1 339 ? -46.074 1.687 99.578 1.00 96.44 339 PHE A C 1
ATOM 2702 O O . PHE A 1 339 ? -46.505 2.163 100.622 1.00 96.44 339 PHE A O 1
ATOM 2709 N N . PHE A 1 340 ? -45.577 0.447 99.520 1.00 97.25 340 PHE A N 1
ATOM 2710 C CA . PHE A 1 340 ? -45.490 -0.421 100.702 1.00 97.25 340 PHE A CA 1
ATOM 2711 C C . PHE A 1 340 ? -44.569 0.151 101.776 1.00 97.25 340 PHE A C 1
ATOM 2713 O O . PHE A 1 340 ? -44.904 0.122 102.956 1.00 97.25 340 PHE A O 1
ATOM 2720 N N . THR A 1 341 ? -43.423 0.704 101.375 1.00 96.69 341 THR A N 1
ATOM 2721 C CA . THR A 1 341 ? -42.507 1.355 102.320 1.00 96.69 341 THR A CA 1
ATOM 2722 C C . THR A 1 341 ? -43.202 2.536 102.997 1.00 96.69 341 THR A C 1
ATOM 2724 O O . THR A 1 341 ? -43.162 2.648 104.218 1.00 96.69 341 THR A O 1
ATOM 2727 N N . LEU A 1 342 ? -43.897 3.378 102.225 1.00 96.62 342 LEU A N 1
ATOM 2728 C CA . LEU A 1 342 ? -44.653 4.508 102.762 1.00 96.62 342 LEU A CA 1
ATOM 2729 C C . LEU A 1 342 ? -45.771 4.048 103.707 1.00 96.62 342 LEU A C 1
ATOM 2731 O O . LEU A 1 342 ? -45.877 4.575 104.811 1.00 96.62 342 LEU A O 1
ATOM 2735 N N . TYR A 1 343 ? -46.562 3.052 103.305 1.00 97.50 343 TYR A N 1
ATOM 2736 C CA . TYR A 1 343 ? -47.625 2.482 104.131 1.00 97.50 343 TYR A CA 1
ATOM 2737 C C . TYR A 1 343 ? -47.081 1.979 105.471 1.00 97.50 343 TYR A C 1
ATOM 2739 O O . TYR A 1 343 ? -47.558 2.423 106.509 1.00 97.50 343 TYR A O 1
ATOM 2747 N N . ASN A 1 344 ? -46.027 1.155 105.458 1.00 97.19 344 ASN A N 1
ATOM 2748 C CA . ASN A 1 344 ? -45.416 0.634 106.683 1.00 97.19 344 ASN A CA 1
ATOM 2749 C C . ASN A 1 344 ? -44.907 1.768 107.586 1.00 97.19 344 ASN A C 1
ATOM 2751 O O . ASN A 1 344 ? -45.152 1.753 108.785 1.00 97.19 344 ASN A O 1
ATOM 2755 N N . THR A 1 345 ? -44.280 2.809 107.019 1.00 96.81 345 THR A N 1
ATOM 2756 C CA . THR A 1 345 ? -43.832 3.960 107.826 1.00 96.81 345 THR A CA 1
ATOM 2757 C C . THR A 1 345 ? -44.982 4.773 108.428 1.00 96.81 345 THR A C 1
ATOM 2759 O O . THR A 1 345 ? -44.820 5.358 109.498 1.00 96.81 345 THR A O 1
ATOM 2762 N N . LEU A 1 346 ? -46.129 4.863 107.748 1.00 96.81 346 LEU A N 1
ATOM 2763 C CA . LEU A 1 346 ? -47.320 5.537 108.271 1.00 96.81 346 LEU A CA 1
ATOM 2764 C C . LEU A 1 346 ? -48.023 4.686 109.331 1.00 96.81 346 LEU A C 1
ATOM 2766 O O . LEU A 1 346 ? -48.510 5.244 110.310 1.00 96.81 346 LEU A O 1
ATOM 2770 N N . ASP A 1 347 ? -48.040 3.366 109.159 1.00 97.06 347 ASP A N 1
ATOM 2771 C CA . ASP A 1 347 ? -48.589 2.422 110.131 1.00 97.06 347 ASP A CA 1
ATOM 2772 C C . ASP A 1 347 ? -47.766 2.416 111.425 1.00 97.06 347 ASP A C 1
ATOM 2774 O O . ASP A 1 347 ? -48.323 2.607 112.503 1.00 97.06 347 ASP A O 1
ATOM 2778 N N . ASP A 1 348 ? -46.433 2.365 111.324 1.00 96.62 348 ASP A N 1
ATOM 2779 C CA . ASP A 1 348 ? -45.539 2.517 112.479 1.00 96.62 348 ASP A CA 1
ATOM 2780 C C . ASP A 1 348 ? -45.838 3.824 113.233 1.00 96.62 348 ASP A C 1
ATOM 2782 O O . ASP A 1 348 ? -46.013 3.827 114.453 1.00 96.62 348 ASP A O 1
ATOM 2786 N N . LYS A 1 349 ? -45.974 4.947 112.510 1.00 96.00 349 LYS A N 1
ATOM 2787 C CA . LYS A 1 349 ? -46.357 6.244 113.097 1.00 96.00 349 LYS A CA 1
ATOM 2788 C C . LYS A 1 349 ? -47.733 6.205 113.761 1.00 96.00 349 LYS A C 1
ATOM 2790 O O . LYS A 1 349 ? -47.877 6.757 114.848 1.00 96.00 349 LYS A O 1
ATOM 2795 N N . LYS A 1 350 ? -48.730 5.569 113.140 1.00 96.75 350 LYS A N 1
ATOM 2796 C CA . LYS A 1 350 ? -50.070 5.392 113.718 1.00 96.75 350 LYS A CA 1
ATOM 2797 C C . LYS A 1 350 ? -49.988 4.628 115.037 1.00 96.75 350 LYS A C 1
ATOM 2799 O O . LYS A 1 350 ? -50.554 5.087 116.020 1.00 96.75 350 LYS A O 1
ATOM 2804 N N . VAL A 1 351 ? -49.228 3.534 115.084 1.00 96.44 351 VAL A N 1
ATOM 2805 C CA . VAL A 1 351 ? -49.010 2.746 116.306 1.00 96.44 351 VAL A CA 1
ATOM 2806 C C . VAL A 1 351 ? -48.309 3.571 117.391 1.00 96.44 351 VAL A C 1
ATOM 2808 O O . VAL A 1 351 ? -48.667 3.467 118.564 1.00 96.44 351 VAL A O 1
ATOM 2811 N N . TYR A 1 352 ? -47.321 4.403 117.041 1.00 95.94 352 TYR A N 1
ATOM 2812 C CA . TYR A 1 352 ? -46.694 5.313 118.009 1.00 95.94 352 TYR A CA 1
ATOM 2813 C C . TYR A 1 352 ? -47.685 6.345 118.559 1.00 95.94 352 TYR A C 1
ATOM 2815 O O . TYR A 1 352 ? -47.759 6.513 119.774 1.00 95.94 352 TYR A O 1
ATOM 2823 N N . LEU A 1 353 ? -48.491 6.969 117.699 1.00 96.19 353 LEU A N 1
ATOM 2824 C CA . LEU A 1 353 ? -49.527 7.915 118.122 1.00 96.19 353 LEU A CA 1
ATOM 2825 C C . LEU A 1 353 ? -50.607 7.241 118.979 1.00 96.19 353 LEU A C 1
ATOM 2827 O O . LEU A 1 353 ? -51.030 7.806 119.979 1.00 96.19 353 LEU A O 1
ATOM 2831 N N . GLU A 1 354 ? -51.030 6.018 118.650 1.00 95.81 354 GLU A N 1
ATOM 2832 C CA . GLU A 1 354 ? -51.964 5.242 119.477 1.00 95.81 354 GLU A CA 1
ATOM 2833 C C . GLU A 1 354 ? -51.385 4.959 120.869 1.00 95.81 354 GLU A C 1
ATOM 2835 O O . GLU A 1 354 ? -52.099 5.064 121.864 1.00 95.81 354 GLU A O 1
ATOM 2840 N N . LYS A 1 355 ? -50.085 4.652 120.970 1.00 95.75 355 LYS A N 1
ATOM 2841 C CA . LYS A 1 355 ? -49.403 4.508 122.267 1.00 95.75 355 LYS A CA 1
ATOM 2842 C C . LYS A 1 355 ? -49.379 5.820 123.049 1.00 95.75 355 LYS A C 1
ATOM 2844 O O . LYS A 1 355 ? -49.614 5.787 124.252 1.00 95.75 355 LYS A O 1
ATOM 2849 N N . GLU A 1 356 ? -49.123 6.951 122.393 1.00 94.81 356 GLU A N 1
ATOM 2850 C CA . GLU A 1 356 ? -49.172 8.274 123.029 1.00 94.81 356 GLU A CA 1
ATOM 2851 C C . GLU A 1 356 ? -50.583 8.614 123.518 1.00 94.81 356 GLU A C 1
ATOM 2853 O O . GLU A 1 356 ? -50.745 9.040 124.658 1.00 94.81 356 GLU A O 1
ATOM 2858 N N . VAL A 1 357 ? -51.615 8.360 122.709 1.00 94.50 357 VAL A N 1
ATOM 2859 C CA . VAL A 1 357 ? -53.020 8.547 123.101 1.00 94.50 357 VAL A CA 1
ATOM 2860 C C . VAL A 1 357 ? -53.382 7.646 124.279 1.00 94.50 357 VAL A C 1
ATOM 2862 O O . VAL A 1 357 ? -53.968 8.116 125.248 1.00 94.50 357 VAL A O 1
ATOM 2865 N N . ASN A 1 358 ? -52.998 6.369 124.241 1.00 94.19 358 ASN A N 1
ATOM 2866 C CA . ASN A 1 358 ? -53.233 5.441 125.347 1.00 94.19 358 ASN A CA 1
ATOM 2867 C C . ASN A 1 358 ? -52.510 5.881 126.626 1.00 94.19 358 ASN A C 1
ATOM 2869 O O . ASN A 1 358 ? -53.072 5.768 127.712 1.00 94.19 358 ASN A O 1
ATOM 2873 N N . LEU A 1 359 ? -51.290 6.413 126.512 1.00 93.94 359 LEU A N 1
ATOM 2874 C CA . LEU A 1 359 ? -50.556 6.980 127.640 1.00 93.94 359 LEU A CA 1
ATOM 2875 C C . LEU A 1 359 ? -51.266 8.221 128.198 1.00 93.94 359 LEU A C 1
ATOM 2877 O O . LEU A 1 359 ? -51.437 8.322 129.409 1.00 93.94 359 LEU A O 1
ATOM 2881 N N . LEU A 1 360 ? -51.713 9.137 127.335 1.00 92.88 360 LEU A N 1
ATOM 2882 C CA . LEU A 1 360 ? -52.475 10.322 127.737 1.00 92.88 360 LEU A CA 1
ATOM 2883 C C . LEU A 1 360 ? -53.789 9.942 128.428 1.00 92.88 360 LEU A C 1
ATOM 2885 O O . LEU A 1 360 ? -54.099 10.513 129.469 1.00 92.88 360 LEU A O 1
ATOM 2889 N N . ASN A 1 361 ? -54.516 8.951 127.906 1.00 92.25 361 ASN A N 1
ATOM 2890 C CA . ASN A 1 361 ? -55.719 8.413 128.542 1.00 92.25 361 ASN A CA 1
ATOM 2891 C C . ASN A 1 361 ? -55.394 7.784 129.901 1.00 92.25 361 ASN A C 1
ATOM 2893 O O . ASN A 1 361 ? -56.055 8.090 130.881 1.00 92.25 361 ASN A O 1
ATOM 2897 N N . SER A 1 362 ? -54.326 6.985 129.999 1.00 92.44 362 SER A N 1
ATOM 2898 C CA . SER A 1 362 ? -53.900 6.403 131.276 1.00 92.44 362 SER A CA 1
ATOM 2899 C C . SER A 1 362 ? -53.517 7.466 132.309 1.00 92.44 362 SER A C 1
ATOM 2901 O O . SER A 1 362 ? -53.782 7.273 133.493 1.00 92.44 362 SER A O 1
ATOM 2903 N N . ILE A 1 363 ? -52.884 8.566 131.890 1.00 91.56 363 ILE A N 1
ATOM 2904 C CA . ILE A 1 363 ? -52.590 9.710 132.762 1.00 91.56 363 ILE A CA 1
ATOM 2905 C C . ILE A 1 363 ? -53.900 10.386 133.188 1.00 91.56 363 ILE A C 1
ATOM 2907 O O . ILE A 1 363 ? -54.084 10.657 134.369 1.00 91.56 363 ILE A O 1
ATOM 2911 N N . HIS A 1 364 ? -54.811 10.634 132.246 1.00 89.00 364 HIS A N 1
ATOM 2912 C CA . HIS A 1 364 ? -56.111 11.254 132.502 1.00 89.00 364 HIS A CA 1
ATOM 2913 C C . HIS A 1 364 ? -56.965 10.443 133.486 1.00 89.00 364 HIS A C 1
ATOM 2915 O O . HIS A 1 364 ? -57.488 11.008 134.443 1.00 89.00 364 HIS A O 1
ATOM 2921 N N . ASP A 1 365 ? -57.032 9.123 133.310 1.00 88.75 365 ASP A N 1
ATOM 2922 C CA . ASP A 1 365 ? -57.750 8.210 134.201 1.00 88.75 365 ASP A CA 1
ATOM 2923 C C . ASP A 1 365 ? -57.153 8.211 135.617 1.00 88.75 365 ASP A C 1
ATOM 2925 O O . ASP A 1 365 ? -57.892 8.147 136.596 1.00 88.75 365 ASP A O 1
ATOM 2929 N N . ASN A 1 366 ? -55.828 8.353 135.746 1.00 86.19 366 ASN A N 1
ATOM 2930 C CA . ASN A 1 366 ? -55.148 8.464 137.043 1.00 86.19 366 ASN A CA 1
ATOM 2931 C C . ASN A 1 366 ? -55.496 9.771 137.779 1.00 86.19 366 ASN A C 1
ATOM 2933 O O . ASN A 1 366 ? -55.532 9.790 139.000 1.00 86.19 366 ASN A O 1
ATOM 2937 N N . PHE A 1 367 ? -55.791 10.856 137.054 1.00 82.81 367 PHE A N 1
ATOM 2938 C CA . PHE A 1 367 ? -56.287 12.106 137.649 1.00 82.81 367 PHE A CA 1
ATOM 2939 C C . PHE A 1 367 ? -57.783 12.069 138.004 1.00 82.81 367 PHE A C 1
ATOM 2941 O O . PHE A 1 367 ? -58.254 12.948 138.727 1.00 82.81 367 PHE A O 1
ATOM 2948 N N . HIS A 1 368 ? -58.534 11.104 137.467 1.00 68.75 368 HIS A N 1
ATOM 2949 C CA . HIS A 1 368 ? -59.957 10.896 137.749 1.00 68.75 368 HIS A CA 1
ATOM 2950 C C . HIS A 1 368 ? -60.231 9.815 138.816 1.00 68.75 368 HIS A C 1
ATOM 2952 O O . HIS A 1 368 ? -61.395 9.612 139.174 1.00 68.75 368 HIS A O 1
ATOM 2958 N N . GLN A 1 369 ? -59.185 9.168 139.342 1.00 54.28 369 GLN A N 1
ATOM 2959 C CA . GLN A 1 369 ? -59.172 8.447 140.625 1.00 54.28 369 GLN A CA 1
ATOM 2960 C C . GLN A 1 369 ? -58.709 9.375 141.747 1.00 54.28 369 GLN A C 1
ATOM 2962 O O . GLN A 1 369 ? -59.211 9.185 142.880 1.00 54.28 369 GLN A O 1
#

InterPro domains:
  IPR019159 CCDC93, coiled-coil domain [PF09762] (12-369)
  IPR039116 Coiled-coil domain-containing protein 93 [PTHR16441] (7-369)

Secondary structure (DSSP, 8-state):
-HHHHHHHHHHHT----S--PPTTTTS---HHHHHHHHHHHTT--SS-------------------S----S----THHHHHHHHHHHHHHHHHHHHHHHHHS-TT---HHHHHHHHHHTHHHHHHHHHHHHHHHHHHHHHS-TTSS-HHHHHHHHHHHHHHHHHHHHHHHHHHHHHHHHHHHHHHHHHHHHHHHHHHHHHHHHHHHHHHHHHHHS-HHHHHHHHHHHHHHHHHHHHHHHHHHHHHHHHHHHHHHHHHHHHHHHHTHHHHHHHHHHHHHHHHHHHHHHHHHHHHHHHHHHHHHHHHHHHTS--HHHHHHHHHHHHHHHHHHHHHHHHHHHHHHHHHHHHHHHHHHHHHHHHHHHHHH--

Sequence (369 aa):
QALNSFTVLQEVYKPQRKYKRQKGAEELLDEESKVHATLLEYGRRYGFSRQAGKTEQAEDKKIALPPGLAAAGKAEPCDEDDLQAAEELRIKTLMTGMAAMATEEGKLTASTVGQIVGLQSDEIKQIVSEYAEKQSELSAEERPERLGAAQQHRRKVASLNKQILQKTKLLEELQAKCADLQAKCTEAKKTLTEVKSYSEKLDKELAALETIESQADSSILQSLRALVAMNENLKSQEQEFKAHCREEMERLQQNIENLKAEAVEDGEEQEPNKIIEQQYKTEKDKLQKIRLLLARRNREIAILQRKIDEVPSRAELTQYQKRFIELYISATHKETKQFFTLYNTLDDKKVYLEKEVNLLNSIHDNFHQ